Protein AF-A0A9E1N5Z5-F1 (afdb_monomer_lite)

Structure (mmCIF, N/CA/C/O backbone):
data_AF-A0A9E1N5Z5-F1
#
_entry.id   AF-A0A9E1N5Z5-F1
#
loop_
_atom_site.group_PDB
_atom_site.id
_atom_site.type_symbol
_atom_site.label_atom_id
_atom_site.label_alt_id
_atom_site.label_comp_id
_atom_site.label_asym_id
_atom_site.label_entity_id
_atom_site.label_seq_id
_atom_site.pdbx_PDB_ins_code
_atom_site.Cartn_x
_atom_site.Cartn_y
_atom_site.Cartn_z
_atom_site.occupancy
_atom_site.B_iso_or_equiv
_atom_site.auth_seq_id
_atom_site.auth_comp_id
_atom_site.auth_asym_id
_atom_site.auth_atom_id
_atom_site.pdbx_PDB_model_num
ATOM 1 N N . MET A 1 1 ? 34.672 -49.284 13.674 1.00 49.69 1 MET A N 1
ATOM 2 C CA . MET A 1 1 ? 35.098 -48.397 12.562 1.00 49.69 1 MET A CA 1
ATOM 3 C C . MET A 1 1 ? 34.351 -48.865 11.321 1.00 49.69 1 MET A C 1
ATOM 5 O O . MET A 1 1 ? 34.525 -50.017 10.981 1.00 49.69 1 MET A O 1
ATOM 9 N N . LYS A 1 2 ? 33.467 -48.147 10.635 1.00 44.66 2 LYS A N 1
ATOM 10 C CA . LYS A 1 2 ? 33.133 -46.725 10.525 1.00 44.66 2 LYS A CA 1
ATOM 11 C C . LYS A 1 2 ? 31.635 -46.686 10.174 1.00 44.66 2 LYS A C 1
ATOM 13 O O . LYS A 1 2 ? 31.281 -47.337 9.210 1.00 44.66 2 LYS A O 1
ATOM 18 N N . ASN A 1 3 ? 30.798 -45.957 10.911 1.00 53.06 3 ASN A N 1
ATOM 19 C CA . ASN A 1 3 ? 29.427 -45.607 10.489 1.00 53.06 3 ASN A CA 1
ATOM 20 C C . ASN A 1 3 ? 29.050 -44.207 11.017 1.00 53.06 3 ASN A C 1
ATOM 22 O O . ASN A 1 3 ? 27.937 -43.965 11.461 1.00 53.06 3 ASN A O 1
ATOM 26 N N . TYR A 1 4 ? 30.010 -43.277 10.991 1.00 47.69 4 TYR A N 1
ATOM 27 C CA . TYR A 1 4 ? 29.808 -41.874 11.390 1.00 47.69 4 TYR A CA 1
ATOM 28 C C . TYR A 1 4 ? 29.772 -40.911 10.189 1.00 47.69 4 TYR A C 1
ATOM 30 O O . TYR A 1 4 ? 29.727 -39.702 10.374 1.00 47.69 4 TYR A O 1
ATOM 38 N N . LEU A 1 5 ? 29.799 -41.427 8.954 1.00 48.34 5 LEU A N 1
ATOM 39 C CA . LEU A 1 5 ? 29.951 -40.612 7.739 1.00 48.34 5 LEU A CA 1
ATOM 40 C C . LEU A 1 5 ? 28.636 -40.262 7.026 1.00 48.34 5 LEU A C 1
ATOM 42 O O . LEU A 1 5 ? 28.662 -39.453 6.108 1.00 48.34 5 LEU A O 1
ATOM 46 N N . THR A 1 6 ? 27.488 -40.791 7.457 1.00 46.38 6 THR A N 1
ATOM 47 C CA . THR A 1 6 ? 26.197 -40.546 6.779 1.00 46.38 6 THR A CA 1
ATOM 48 C C . THR A 1 6 ? 25.305 -39.518 7.480 1.00 46.38 6 THR A C 1
ATOM 50 O O . THR A 1 6 ? 24.291 -39.118 6.923 1.00 46.38 6 THR A O 1
ATOM 53 N N . ILE A 1 7 ? 25.669 -39.059 8.683 1.00 45.88 7 ILE A N 1
ATOM 54 C CA . ILE A 1 7 ? 24.865 -38.086 9.451 1.00 45.88 7 ILE A CA 1
ATOM 55 C C . ILE A 1 7 ? 25.314 -36.636 9.179 1.00 45.88 7 ILE A C 1
ATOM 57 O O . ILE A 1 7 ? 24.551 -35.700 9.382 1.00 45.88 7 ILE A O 1
ATOM 61 N N . ALA A 1 8 ? 26.512 -36.426 8.622 1.00 45.22 8 ALA A N 1
ATOM 62 C CA . ALA A 1 8 ? 27.032 -35.082 8.347 1.00 4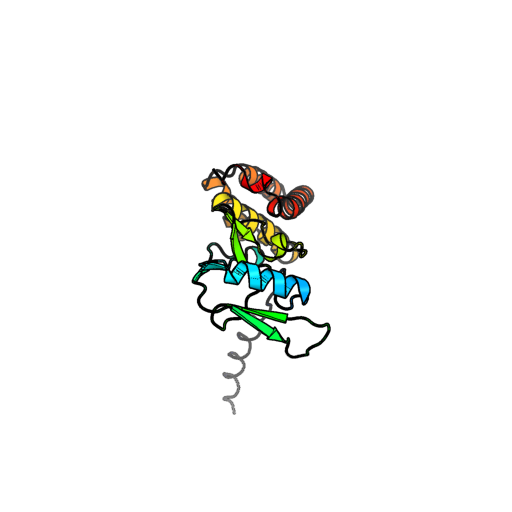5.22 8 ALA A CA 1
ATOM 63 C C . ALA A 1 8 ? 26.465 -34.418 7.071 1.00 45.22 8 ALA A C 1
ATOM 65 O O . ALA A 1 8 ? 26.646 -33.219 6.890 1.00 45.22 8 ALA A O 1
ATOM 66 N N . ALA A 1 9 ? 25.774 -35.159 6.195 1.00 45.00 9 ALA A N 1
ATOM 67 C CA . ALA A 1 9 ? 25.282 -34.631 4.914 1.00 45.00 9 ALA A CA 1
ATOM 68 C C . ALA A 1 9 ? 23.844 -34.078 4.959 1.00 45.00 9 ALA A C 1
ATOM 70 O O . ALA A 1 9 ? 23.438 -33.372 4.042 1.00 45.00 9 ALA A O 1
ATOM 71 N N . ILE A 1 10 ? 23.077 -34.356 6.020 1.00 43.38 10 ILE A N 1
ATOM 72 C CA . ILE A 1 10 ? 21.692 -33.861 6.156 1.00 43.38 10 ILE A CA 1
ATOM 73 C C . ILE A 1 10 ? 21.647 -32.534 6.937 1.00 43.38 10 ILE A C 1
ATOM 75 O O . ILE A 1 10 ? 20.718 -31.748 6.778 1.00 43.38 10 ILE A O 1
ATOM 79 N N . SER A 1 11 ? 22.694 -32.207 7.699 1.00 41.22 11 SER A N 1
ATOM 80 C CA . SER A 1 11 ? 22.738 -30.981 8.508 1.00 41.22 11 SER A CA 1
ATOM 81 C C . SER A 1 11 ? 23.163 -29.718 7.746 1.00 41.22 11 SER A C 1
ATOM 83 O O . SER A 1 11 ? 23.068 -28.630 8.304 1.00 41.22 11 SER A O 1
ATOM 85 N N . LEU A 1 12 ? 23.623 -29.823 6.490 1.00 38.66 12 LEU A N 1
ATOM 86 C CA . LEU A 1 12 ? 24.101 -28.661 5.721 1.00 38.66 12 LEU A CA 1
ATOM 87 C C . LEU A 1 12 ? 23.024 -28.021 4.823 1.00 38.66 12 LEU A C 1
ATOM 89 O O . LEU A 1 12 ? 23.189 -26.885 4.395 1.00 38.66 12 LEU A O 1
ATOM 93 N N . ILE A 1 13 ? 21.904 -28.709 4.567 1.00 43.88 13 ILE A N 1
ATOM 94 C CA . ILE A 1 13 ? 20.824 -28.198 3.697 1.00 43.88 13 ILE A CA 1
ATOM 95 C C . ILE A 1 13 ? 19.834 -27.305 4.473 1.00 43.88 13 ILE A C 1
ATOM 97 O O . ILE A 1 13 ? 19.172 -26.459 3.883 1.00 43.88 13 ILE A O 1
ATOM 101 N N . ALA A 1 14 ? 19.784 -27.404 5.806 1.00 42.97 14 ALA A N 1
ATOM 102 C CA . ALA A 1 14 ? 18.866 -26.608 6.628 1.00 42.97 14 ALA A CA 1
ATOM 103 C C . ALA A 1 14 ? 19.383 -25.195 6.978 1.00 42.97 14 ALA A C 1
ATOM 105 O O . ALA A 1 14 ? 18.621 -24.374 7.476 1.00 42.97 14 ALA A O 1
ATOM 106 N N . ILE A 1 15 ? 20.661 -24.890 6.725 1.00 46.78 15 ILE A N 1
ATOM 107 C CA . ILE A 1 15 ? 21.260 -23.586 7.075 1.00 46.78 15 ILE A CA 1
ATOM 108 C C . ILE A 1 15 ? 21.090 -22.556 5.937 1.00 46.78 15 ILE A C 1
ATOM 110 O O . ILE A 1 15 ? 21.236 -21.359 6.160 1.00 46.78 15 ILE A O 1
ATOM 114 N N . LEU A 1 16 ? 20.699 -22.985 4.729 1.00 42.91 16 LEU A N 1
ATOM 115 C CA . LEU A 1 16 ? 20.594 -22.101 3.559 1.00 42.91 16 LEU A CA 1
ATOM 116 C C . LEU A 1 16 ? 19.205 -21.463 3.343 1.00 42.91 16 LEU A C 1
ATOM 118 O O . LEU A 1 16 ? 19.051 -20.657 2.437 1.00 42.91 16 LEU A O 1
ATOM 122 N N . GLN A 1 17 ? 18.196 -21.791 4.159 1.00 45.16 17 GLN A N 1
ATOM 123 C CA . GLN A 1 17 ? 16.826 -21.254 4.020 1.00 45.16 17 GLN A CA 1
ATOM 124 C C . GLN A 1 17 ? 16.551 -20.008 4.884 1.00 45.16 17 GLN A C 1
ATOM 126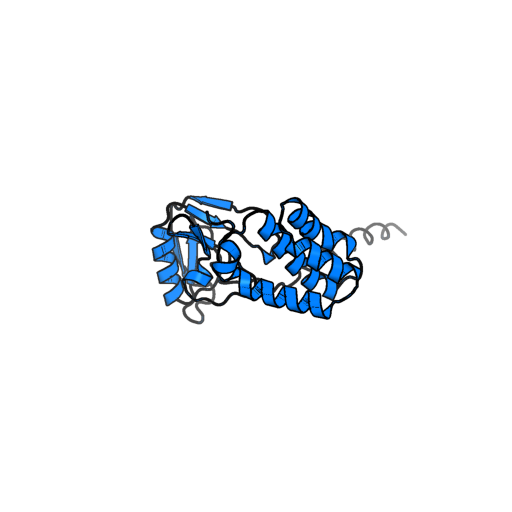 O O . GLN A 1 17 ? 15.426 -19.526 4.936 1.00 45.16 17 GLN A O 1
ATOM 131 N N . GLY A 1 18 ? 17.564 -19.499 5.589 1.00 43.84 18 GLY A N 1
ATOM 132 C CA . GLY A 1 18 ? 17.397 -18.497 6.645 1.00 43.84 18 GLY A CA 1
ATOM 133 C C . GLY A 1 18 ? 17.885 -17.089 6.321 1.00 43.84 18 GLY A C 1
ATOM 134 O O . GLY A 1 18 ? 17.990 -16.287 7.243 1.00 43.84 18 GLY A O 1
ATOM 135 N N . MET A 1 19 ? 18.196 -16.757 5.064 1.00 43.38 19 MET A N 1
ATOM 136 C CA . MET A 1 19 ? 18.320 -15.347 4.676 1.00 43.38 19 MET A CA 1
ATOM 137 C C . MET A 1 19 ? 16.924 -14.818 4.366 1.00 43.38 19 MET A C 1
ATOM 139 O O . MET A 1 19 ? 16.571 -14.571 3.219 1.00 43.38 19 MET A O 1
ATOM 143 N N . ILE A 1 20 ? 16.107 -14.691 5.414 1.00 47.06 20 ILE A N 1
ATOM 144 C CA . ILE A 1 20 ? 14.979 -13.769 5.378 1.00 47.06 20 ILE A CA 1
ATOM 145 C C . ILE A 1 20 ? 15.656 -12.420 5.197 1.00 47.06 20 ILE A C 1
ATOM 147 O O . ILE A 1 20 ? 16.287 -11.921 6.133 1.00 47.06 20 ILE A O 1
ATOM 151 N N . SER A 1 21 ? 15.642 -11.896 3.971 1.00 43.22 21 SER A N 1
ATOM 152 C CA . SER A 1 21 ? 15.991 -10.510 3.725 1.00 43.22 21 SER A CA 1
ATOM 153 C C . SER A 1 21 ? 15.261 -9.721 4.797 1.00 43.22 21 SER A C 1
ATOM 155 O O . SER A 1 21 ? 14.035 -9.791 4.886 1.00 43.22 21 SER A O 1
ATOM 157 N N . LEU A 1 22 ? 16.016 -9.048 5.664 1.00 40.91 22 LEU A N 1
ATOM 158 C CA . LEU A 1 22 ? 15.492 -7.982 6.502 1.00 40.91 22 LEU A CA 1
ATOM 159 C C . LEU A 1 22 ? 15.101 -6.870 5.529 1.00 40.91 22 LEU A C 1
ATOM 161 O O . LEU A 1 22 ? 15.776 -5.848 5.440 1.00 40.91 22 LEU A O 1
ATOM 165 N N . SER A 1 23 ? 14.073 -7.118 4.715 1.00 48.47 23 SER A N 1
ATOM 166 C CA . SER A 1 23 ? 13.334 -6.058 4.087 1.00 48.47 23 SER A CA 1
ATOM 167 C C . SER A 1 23 ? 12.851 -5.239 5.264 1.00 48.47 23 SER A C 1
ATOM 169 O O . SER A 1 23 ? 12.279 -5.757 6.231 1.00 48.47 23 SER A O 1
ATOM 171 N N . TRP A 1 24 ? 13.195 -3.959 5.236 1.00 52.97 24 TRP A N 1
ATOM 172 C CA . TRP A 1 24 ? 12.617 -2.970 6.124 1.00 52.97 24 TRP A CA 1
ATOM 173 C C . TRP A 1 24 ? 11.181 -2.811 5.647 1.00 52.97 24 TRP A C 1
ATOM 175 O O . TRP A 1 24 ? 10.819 -1.859 4.973 1.00 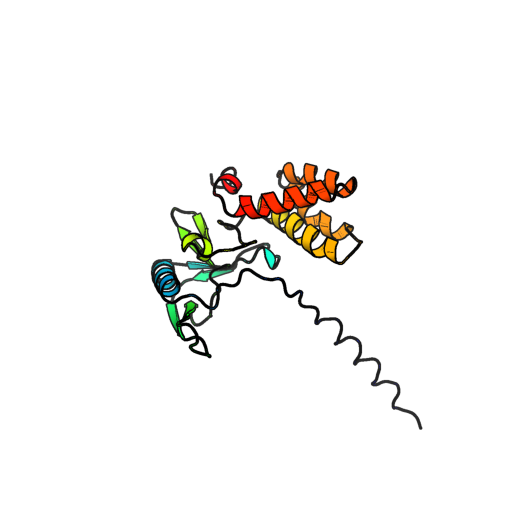52.97 24 TRP A O 1
ATOM 185 N N . ALA A 1 25 ? 10.401 -3.861 5.879 1.00 60.91 25 ALA A N 1
ATOM 186 C CA . ALA A 1 25 ? 9.004 -3.920 5.575 1.00 60.91 25 ALA A CA 1
ATOM 187 C C . ALA A 1 25 ? 8.407 -2.758 6.364 1.00 60.91 25 ALA A C 1
ATOM 189 O O . ALA A 1 25 ? 8.696 -2.614 7.555 1.00 60.91 25 ALA A O 1
ATOM 190 N N . ASP A 1 26 ? 7.649 -1.900 5.693 1.00 77.31 26 ASP A N 1
ATOM 191 C CA . ASP A 1 26 ? 6.919 -0.826 6.345 1.00 77.31 26 ASP A CA 1
ATOM 192 C C . ASP A 1 26 ? 6.076 -1.457 7.448 1.00 77.31 26 ASP A C 1
ATOM 194 O O . ASP A 1 26 ? 5.096 -2.129 7.156 1.00 77.31 26 ASP A O 1
ATOM 198 N N . GLN A 1 27 ? 6.509 -1.368 8.702 1.00 87.94 27 GLN A N 1
ATOM 199 C CA . GLN A 1 27 ? 5.839 -2.045 9.802 1.00 87.94 27 GLN A CA 1
ATOM 200 C C . GLN A 1 27 ? 5.259 -1.009 10.746 1.00 87.94 27 GLN A C 1
ATOM 202 O O . GLN A 1 27 ? 5.968 -0.212 11.363 1.00 87.94 27 GLN A O 1
ATOM 207 N N . TRP A 1 28 ? 3.942 -1.059 10.883 1.00 94.94 28 TRP A N 1
ATOM 208 C CA . TRP A 1 28 ? 3.162 -0.285 11.837 1.00 94.94 28 TRP A CA 1
ATOM 209 C C . TRP A 1 28 ? 2.337 -1.216 12.725 1.00 94.94 28 TRP A C 1
ATOM 211 O O . TRP A 1 28 ? 1.173 -0.944 13.021 1.00 94.94 28 TRP A O 1
ATOM 221 N N . GLU A 1 29 ? 2.948 -2.309 13.185 1.00 94.38 29 GLU A N 1
ATOM 222 C CA . GLU A 1 29 ? 2.368 -3.179 14.211 1.00 94.38 29 GLU A CA 1
ATOM 223 C C . GLU A 1 29 ? 2.338 -2.478 15.585 1.00 94.38 29 GLU A C 1
ATOM 225 O O . GLU A 1 29 ? 1.349 -2.548 16.316 1.00 94.38 29 GLU A O 1
ATOM 230 N N . TRP A 1 30 ? 3.409 -1.753 15.939 1.00 94.56 30 TRP A N 1
ATOM 231 C CA . TRP A 1 30 ? 3.532 -1.022 17.207 1.00 94.56 30 TRP A CA 1
ATOM 232 C C . TRP A 1 30 ? 3.150 0.447 17.024 1.00 94.56 30 TRP A C 1
ATOM 234 O O . TRP A 1 30 ? 3.969 1.337 16.764 1.00 94.56 30 TRP A O 1
ATOM 244 N N . ILE A 1 31 ? 1.863 0.712 17.189 1.00 95.69 31 ILE A N 1
ATOM 245 C CA . ILE A 1 31 ? 1.229 1.962 16.778 1.00 95.69 31 ILE A CA 1
ATOM 246 C C . ILE A 1 31 ? 1.295 2.976 17.929 1.00 95.69 31 ILE A C 1
ATOM 248 O O . ILE A 1 31 ? 1.001 2.604 19.070 1.00 95.69 31 ILE A O 1
ATOM 252 N N . PRO A 1 32 ? 1.653 4.254 17.697 1.00 95.00 32 PRO A N 1
ATOM 253 C CA . PRO A 1 32 ? 1.523 5.267 18.741 1.00 95.00 32 PRO A CA 1
ATOM 254 C C . PRO A 1 32 ? 0.068 5.398 19.217 1.00 95.00 32 PRO A C 1
ATOM 256 O O . PRO A 1 32 ? -0.869 5.234 18.437 1.00 95.00 32 PRO A O 1
ATOM 259 N N . GLN A 1 33 ? -0.130 5.662 20.516 1.00 95.00 33 GLN A N 1
ATOM 260 C CA . GLN A 1 33 ? -1.444 5.630 21.180 1.00 95.00 33 GLN A CA 1
ATOM 261 C C . GLN A 1 33 ? -2.543 6.355 20.393 1.00 95.00 33 GLN A C 1
ATOM 263 O O . GLN A 1 33 ? -3.635 5.820 20.194 1.00 95.00 33 GLN A O 1
ATOM 268 N N . LYS A 1 34 ? -2.252 7.579 19.948 1.00 96.12 34 LYS A N 1
ATOM 269 C CA . LYS A 1 34 ? -3.204 8.441 19.247 1.00 96.12 34 LYS A CA 1
ATOM 270 C C . LYS A 1 34 ? -3.655 7.808 17.929 1.00 96.12 34 LYS A C 1
ATOM 272 O O . LYS A 1 34 ? -4.854 7.698 17.674 1.00 96.12 34 LYS A O 1
ATOM 277 N N . GLU A 1 35 ? -2.712 7.358 17.113 1.00 97.88 35 GLU A N 1
ATOM 278 C CA . GLU A 1 35 ? -2.975 6.723 15.825 1.00 97.88 35 GLU A CA 1
ATOM 279 C C . GLU A 1 35 ? -3.649 5.357 16.014 1.00 97.88 35 GLU A C 1
ATOM 281 O O . GLU A 1 35 ? -4.550 5.017 15.251 1.00 97.88 35 GLU A O 1
ATOM 286 N N . ALA A 1 36 ? -3.330 4.620 17.082 1.00 97.88 36 ALA A N 1
ATOM 287 C CA . ALA A 1 36 ? -3.982 3.355 17.418 1.00 97.88 36 ALA A CA 1
ATOM 288 C C . ALA A 1 36 ? -5.471 3.542 17.744 1.00 97.88 36 ALA A C 1
ATOM 290 O O . ALA A 1 36 ? -6.323 2.787 17.274 1.00 97.88 36 ALA A O 1
ATOM 291 N N . GLU A 1 37 ? -5.815 4.578 18.511 1.00 98.06 37 GLU A N 1
ATOM 292 C CA . GLU A 1 37 ? -7.209 4.930 18.794 1.00 98.06 37 GLU A CA 1
ATOM 293 C C . GLU A 1 37 ? -7.968 5.370 17.538 1.00 98.06 37 GLU A C 1
ATOM 295 O O . GLU A 1 37 ? -9.157 5.064 17.384 1.00 98.06 37 GLU A O 1
ATOM 300 N N . MET A 1 38 ? -7.303 6.090 16.631 1.00 98.25 38 MET A N 1
ATOM 301 C CA . MET A 1 38 ? -7.878 6.462 15.339 1.00 98.25 38 MET A CA 1
ATOM 302 C C . MET A 1 38 ? -8.112 5.221 14.470 1.00 98.25 38 MET A C 1
ATOM 304 O O . MET A 1 38 ? -9.230 5.031 13.988 1.00 98.25 38 MET A O 1
ATOM 308 N N . ALA A 1 39 ? -7.113 4.343 14.343 1.00 98.38 39 ALA A N 1
ATOM 309 C CA . ALA A 1 39 ? -7.200 3.079 13.618 1.00 98.38 39 ALA A CA 1
ATOM 310 C C . ALA A 1 39 ? -8.344 2.206 14.152 1.00 98.38 39 ALA A C 1
ATOM 312 O O . ALA A 1 39 ? -9.214 1.787 13.389 1.00 98.38 39 ALA A O 1
ATOM 313 N N . PHE A 1 40 ? -8.425 2.035 15.476 1.00 98.56 40 PHE A N 1
ATOM 314 C CA . PHE A 1 40 ? -9.513 1.321 16.147 1.00 98.56 40 PHE A CA 1
ATOM 315 C C . PHE A 1 40 ? -10.889 1.860 15.743 1.00 98.56 40 PHE A C 1
ATOM 317 O O . PHE A 1 40 ? -11.783 1.090 15.390 1.00 98.56 40 PHE A O 1
ATOM 324 N N . LYS A 1 41 ? -11.076 3.188 15.764 1.00 98.19 41 LYS A N 1
ATOM 325 C CA . LYS A 1 41 ? -12.351 3.822 15.395 1.00 98.19 41 LYS A CA 1
ATOM 326 C C . LYS A 1 41 ? -12.708 3.587 13.927 1.00 98.19 41 LYS A C 1
ATOM 328 O O . LYS A 1 41 ? -13.889 3.407 13.638 1.00 98.19 41 LYS A O 1
ATOM 333 N N . GLN A 1 42 ? -11.733 3.609 13.019 1.00 97.75 42 GLN A N 1
ATOM 334 C CA . GLN A 1 42 ? -11.977 3.388 11.590 1.00 97.75 42 GLN A CA 1
ATOM 335 C C . GLN A 1 42 ? -12.292 1.920 11.285 1.00 97.75 42 GLN A C 1
ATOM 337 O O . GLN A 1 42 ? -13.288 1.622 10.623 1.00 97.75 42 GLN A O 1
ATOM 342 N N . VAL A 1 43 ? -11.503 0.992 11.830 1.00 98.00 43 VAL A N 1
ATOM 343 C CA . VAL A 1 43 ? -11.710 -0.448 11.625 1.00 98.00 43 VAL A CA 1
ATOM 344 C C . VAL A 1 43 ? -13.029 -0.901 12.243 1.00 98.00 43 VAL A C 1
ATOM 346 O O . VAL A 1 43 ? -13.798 -1.589 11.584 1.00 98.00 43 VAL A O 1
ATOM 349 N N . LYS A 1 44 ? -13.382 -0.424 13.445 1.00 97.44 44 LYS A N 1
ATOM 350 C CA . LYS A 1 44 ? -14.661 -0.757 14.098 1.00 97.44 44 LYS A CA 1
ATOM 351 C C . LYS A 1 44 ? -15.899 -0.302 13.312 1.00 97.44 44 LYS A C 1
ATOM 353 O O . LYS A 1 44 ? -16.969 -0.881 13.474 1.00 97.44 44 LYS A O 1
ATOM 358 N N . LYS A 1 45 ? -15.783 0.747 12.492 1.00 96.50 45 LYS A N 1
ATOM 359 C CA . LYS A 1 45 ? -16.866 1.211 11.604 1.00 96.50 45 LYS A CA 1
ATOM 360 C C . LYS A 1 45 ? -16.931 0.428 10.290 1.00 96.50 45 LYS A C 1
ATOM 362 O O . LYS A 1 45 ? -17.946 0.492 9.599 1.00 96.50 45 LYS A O 1
ATOM 367 N N . SER A 1 46 ? -15.854 -0.262 9.933 1.00 95.81 46 SER A N 1
ATOM 368 C CA . SER A 1 46 ? -15.737 -1.015 8.688 1.00 95.81 46 SER A CA 1
ATOM 369 C C . SER A 1 46 ? -16.370 -2.398 8.848 1.00 95.81 46 SER A C 1
ATOM 371 O O . SER A 1 46 ? -16.281 -3.008 9.907 1.00 95.81 46 SER A O 1
ATOM 373 N N . LYS A 1 47 ? -17.026 -2.903 7.796 1.00 96.19 47 LYS A N 1
ATOM 374 C CA . LYS A 1 47 ? -17.589 -4.269 7.789 1.00 96.19 47 LYS A CA 1
ATOM 375 C C . LYS A 1 47 ? -16.520 -5.335 7.548 1.00 96.19 47 LYS A C 1
ATOM 377 O O . LYS A 1 47 ? -16.635 -6.448 8.046 1.00 96.19 47 LYS A O 1
ATOM 382 N N . SER A 1 48 ? -15.498 -4.985 6.778 1.00 97.94 48 SER A N 1
ATOM 383 C CA . SER A 1 48 ? -14.339 -5.817 6.488 1.00 97.94 48 SER A CA 1
ATOM 384 C C . SER A 1 48 ? -13.093 -4.944 6.345 1.00 97.94 48 SER A C 1
ATOM 386 O O . SER A 1 48 ? -13.188 -3.731 6.125 1.00 97.94 48 SER A O 1
ATOM 388 N N . VAL A 1 49 ? -11.934 -5.574 6.497 1.00 98.44 49 VAL A N 1
ATOM 389 C CA . VAL A 1 49 ? -10.615 -5.030 6.156 1.00 98.44 49 VAL A CA 1
ATOM 390 C C . VAL A 1 49 ? -9.976 -5.918 5.096 1.00 98.44 49 VAL A C 1
ATOM 392 O O . VAL A 1 49 ? -10.347 -7.085 4.970 1.00 98.44 49 VAL A O 1
ATOM 395 N N . ARG A 1 50 ? -9.016 -5.376 4.348 1.00 98.44 50 ARG A N 1
ATOM 396 C CA . ARG A 1 50 ? -8.172 -6.161 3.443 1.00 98.44 50 ARG A CA 1
ATOM 397 C C . ARG A 1 50 ? -6.727 -6.121 3.898 1.00 98.44 50 ARG A C 1
ATOM 399 O O . ARG A 1 50 ? -6.241 -5.043 4.231 1.00 98.44 50 ARG A O 1
ATOM 406 N N . LEU A 1 51 ? -6.073 -7.272 3.905 1.00 97.94 51 LEU A N 1
ATOM 407 C CA . LEU A 1 51 ? -4.651 -7.402 4.180 1.00 97.94 51 LEU A CA 1
ATOM 408 C C . LEU A 1 51 ? -3.910 -7.584 2.858 1.00 97.94 51 LEU A C 1
ATOM 410 O O . LEU A 1 51 ? -4.299 -8.431 2.056 1.00 97.94 51 LEU A O 1
ATOM 414 N N . PHE A 1 52 ? -2.904 -6.749 2.612 1.00 97.12 52 PHE A N 1
ATOM 415 C CA . PHE A 1 52 ? -2.128 -6.760 1.373 1.00 97.12 52 PHE A CA 1
ATOM 416 C C . PHE A 1 52 ? -0.731 -6.166 1.586 1.00 97.12 52 PHE A C 1
ATOM 418 O O . PHE A 1 52 ? -0.608 -5.001 1.981 1.00 97.12 52 PHE A O 1
ATOM 425 N N . CYS A 1 53 ? 0.310 -6.938 1.275 1.00 94.75 53 CYS A N 1
ATOM 426 C CA . CYS A 1 53 ? 1.707 -6.538 1.381 1.00 94.75 53 CYS A CA 1
ATOM 427 C C . CYS A 1 53 ? 2.434 -6.604 0.026 1.00 94.75 53 CYS A C 1
ATOM 429 O O . CYS A 1 53 ? 3.057 -7.602 -0.336 1.00 94.75 53 CYS A O 1
ATOM 431 N N . LEU A 1 54 ? 2.434 -5.477 -0.693 1.00 91.94 54 LEU A N 1
ATOM 432 C CA . LEU A 1 54 ? 3.203 -5.304 -1.930 1.00 91.94 54 LEU A CA 1
ATOM 433 C C . LEU A 1 54 ? 4.711 -5.614 -1.773 1.00 91.94 54 LEU A C 1
ATOM 435 O O . LEU A 1 54 ? 5.233 -6.378 -2.579 1.00 91.94 54 LEU A O 1
ATOM 439 N N . PRO A 1 55 ? 5.438 -5.101 -0.754 1.00 88.75 55 PRO A N 1
ATOM 440 C CA . PRO A 1 55 ? 6.859 -5.434 -0.600 1.00 88.75 55 PRO A CA 1
ATOM 441 C C . PRO A 1 55 ? 7.108 -6.891 -0.174 1.00 88.75 55 PRO A C 1
ATOM 443 O O . PRO A 1 55 ? 8.239 -7.359 -0.259 1.00 88.75 55 PRO A O 1
ATOM 446 N N . CYS A 1 56 ? 6.076 -7.620 0.269 1.00 89.00 56 CYS A N 1
ATOM 447 C CA . CYS A 1 56 ? 6.161 -9.053 0.554 1.00 89.00 56 CYS A CA 1
ATOM 448 C C . CYS A 1 56 ? 5.950 -9.919 -0.700 1.00 89.00 56 CYS A C 1
ATOM 450 O O . CYS A 1 56 ? 6.165 -11.129 -0.637 1.00 89.00 56 CYS A O 1
ATOM 452 N N . GLY A 1 57 ? 5.535 -9.321 -1.825 1.00 89.25 57 GLY A N 1
ATOM 453 C CA . GLY A 1 57 ? 5.244 -10.033 -3.068 1.00 89.25 57 GLY A CA 1
ATOM 454 C C . GLY A 1 57 ? 3.803 -10.540 -3.191 1.00 89.25 57 GLY A C 1
ATOM 455 O O . GLY A 1 57 ? 3.553 -11.450 -3.984 1.00 89.25 57 GLY A O 1
ATOM 456 N N . ASP A 1 58 ? 2.850 -9.975 -2.444 1.00 93.56 58 ASP A N 1
ATOM 457 C CA . ASP A 1 58 ? 1.438 -10.360 -2.538 1.00 93.56 58 ASP A CA 1
ATOM 458 C C . ASP A 1 58 ? 0.821 -9.948 -3.883 1.00 93.56 58 ASP A C 1
ATOM 460 O O . ASP A 1 58 ? 0.806 -8.775 -4.249 1.00 93.56 58 ASP A O 1
ATOM 464 N N . TYR A 1 59 ? 0.251 -10.906 -4.619 1.00 94.00 59 TYR A N 1
ATOM 465 C CA . TYR A 1 59 ? -0.490 -10.643 -5.867 1.00 94.00 59 TYR A CA 1
ATOM 466 C C . TYR A 1 59 ? -2.005 -10.530 -5.670 1.00 94.00 59 TYR A C 1
ATOM 468 O O . TYR A 1 59 ? -2.743 -10.316 -6.633 1.00 94.00 59 TYR A O 1
ATOM 476 N N . ASP A 1 60 ? -2.482 -10.728 -4.446 1.00 95.38 60 ASP A N 1
ATOM 477 C CA . ASP A 1 60 ? -3.886 -10.607 -4.076 1.00 95.38 60 ASP A CA 1
ATOM 478 C C . ASP A 1 60 ? -3.994 -10.251 -2.590 1.00 95.38 60 ASP A C 1
ATOM 480 O O . ASP A 1 60 ? -3.009 -10.308 -1.857 1.00 95.38 60 ASP A O 1
ATOM 484 N N . TYR A 1 61 ? -5.185 -9.866 -2.149 1.00 96.88 61 TYR A N 1
ATOM 485 C CA . TYR A 1 61 ? -5.460 -9.511 -0.762 1.00 96.88 61 TYR A CA 1
ATOM 486 C C . TYR A 1 61 ? -6.272 -10.588 -0.044 1.00 96.88 61 TYR A C 1
ATOM 488 O O . TYR A 1 61 ? -7.115 -11.268 -0.628 1.00 96.88 61 TYR A O 1
ATOM 496 N N . GLU A 1 62 ? -6.112 -10.655 1.274 1.00 97.50 62 GLU A N 1
ATOM 497 C CA . GLU A 1 62 ? -7.032 -11.384 2.145 1.00 97.50 62 GLU A CA 1
ATOM 498 C C . GLU A 1 62 ? -8.116 -10.428 2.654 1.00 97.50 62 GLU A C 1
ATOM 500 O O . GLU A 1 62 ? -7.808 -9.377 3.213 1.00 97.50 62 GLU A O 1
ATOM 505 N N . GLU A 1 63 ? -9.398 -10.765 2.484 1.00 97.94 63 GLU A N 1
ATOM 506 C CA . GLU A 1 63 ? -10.497 -9.984 3.064 1.00 97.94 63 GLU A CA 1
ATOM 507 C C . GLU A 1 63 ? -11.000 -10.617 4.367 1.00 97.94 63 GLU A C 1
ATOM 509 O O . GLU A 1 63 ? -11.503 -11.740 4.384 1.00 97.94 63 GLU A O 1
ATOM 514 N N . ILE A 1 64 ? -10.930 -9.854 5.459 1.00 97.69 64 ILE A N 1
ATOM 515 C CA . ILE A 1 64 ? -11.351 -10.280 6.794 1.00 97.69 64 ILE A CA 1
ATOM 516 C C . ILE A 1 64 ? -12.616 -9.519 7.186 1.00 97.69 64 ILE A C 1
ATOM 518 O O . ILE A 1 64 ? -12.620 -8.290 7.273 1.00 97.69 64 ILE A O 1
ATOM 522 N N . SER A 1 65 ? -13.697 -10.246 7.478 1.00 98.19 65 SER A N 1
ATOM 523 C CA . SER A 1 65 ? -14.916 -9.659 8.054 1.00 98.19 65 SER A CA 1
ATOM 524 C C . SER A 1 65 ? -14.667 -9.212 9.493 1.00 98.19 65 SER A C 1
ATOM 526 O O . SER A 1 65 ? -14.244 -10.012 10.322 1.00 98.19 65 SER A O 1
ATOM 528 N N . VAL A 1 66 ? -14.956 -7.956 9.823 1.00 98.25 66 VAL A N 1
ATOM 529 C CA . VAL A 1 66 ? -14.697 -7.397 11.157 1.00 98.25 66 VAL A CA 1
ATOM 530 C C . VAL A 1 66 ? -15.825 -7.796 12.110 1.00 98.25 66 VAL A C 1
ATOM 532 O O . VAL A 1 66 ? -16.941 -7.291 12.008 1.00 98.25 66 VAL A O 1
ATOM 535 N N . SER A 1 67 ? -15.524 -8.685 13.059 1.00 98.19 67 SER A N 1
ATOM 536 C CA . SER A 1 67 ? -16.448 -9.096 14.129 1.00 98.19 67 SER A CA 1
ATOM 537 C C . SER A 1 67 ? -16.073 -8.458 15.465 1.00 98.19 67 SER A C 1
ATOM 539 O O . SER A 1 67 ? -16.931 -7.915 16.162 1.00 98.19 67 SER A O 1
ATOM 541 N N . THR A 1 68 ? -14.784 -8.474 15.813 1.00 98.25 68 THR A N 1
ATOM 542 C CA . THR A 1 68 ? -14.251 -7.812 17.011 1.00 98.25 68 THR A CA 1
ATOM 543 C C . THR A 1 68 ? -13.053 -6.939 16.658 1.00 98.25 68 THR A C 1
ATOM 545 O O . THR A 1 68 ? -12.289 -7.239 15.742 1.00 98.25 68 THR A O 1
ATOM 548 N N . VAL A 1 69 ? -12.896 -5.836 17.392 1.00 98.56 69 VAL A N 1
ATOM 549 C CA . VAL A 1 69 ? -11.730 -4.950 17.302 1.00 98.56 69 VAL A CA 1
ATOM 550 C C . VAL A 1 69 ? -11.269 -4.643 18.716 1.00 98.56 69 VAL A C 1
ATOM 552 O O . VAL A 1 69 ? -12.097 -4.309 19.569 1.00 98.56 69 VAL A O 1
ATOM 555 N N . ALA A 1 70 ? -9.969 -4.742 18.974 1.00 98.44 70 ALA A N 1
ATOM 556 C CA . ALA A 1 70 ? -9.388 -4.466 20.283 1.00 98.44 70 ALA A CA 1
ATOM 557 C C . ALA A 1 70 ? -8.043 -3.744 20.163 1.00 98.44 70 ALA A C 1
ATOM 559 O O . ALA A 1 70 ? -7.314 -3.924 19.192 1.00 98.44 70 ALA A O 1
ATOM 560 N N . LEU A 1 71 ? -7.708 -2.950 21.182 1.00 97.88 71 LEU A N 1
ATOM 561 C CA . LEU A 1 71 ? -6.361 -2.421 21.383 1.00 97.88 71 LEU A CA 1
ATOM 562 C C . LEU A 1 71 ? -5.723 -3.141 22.565 1.00 97.88 71 LEU A C 1
ATOM 564 O O . LEU A 1 71 ? -6.296 -3.172 23.656 1.00 97.88 71 LEU A O 1
ATOM 568 N N . LYS A 1 72 ? -4.528 -3.692 22.362 1.00 96.12 72 LYS A N 1
ATOM 569 C CA . LYS A 1 72 ? -3.729 -4.317 23.424 1.00 96.12 72 LYS A CA 1
ATOM 570 C C . LYS A 1 72 ? -2.440 -3.523 23.639 1.00 96.12 72 LYS A C 1
ATOM 572 O O . LYS A 1 72 ? -1.994 -2.785 22.763 1.00 96.12 72 LYS A O 1
ATOM 577 N N . LYS A 1 73 ? -1.871 -3.619 24.841 1.00 94.62 73 LYS A N 1
ATOM 578 C CA . LYS A 1 73 ? -0.541 -3.062 25.137 1.00 94.62 73 LYS A CA 1
ATOM 579 C C . LYS A 1 73 ? 0.524 -3.889 24.414 1.00 94.62 73 LYS A C 1
ATOM 581 O O . LYS A 1 73 ? 0.340 -5.098 24.277 1.00 94.62 73 LYS A O 1
ATOM 586 N N . THR A 1 74 ? 1.617 -3.255 23.993 1.00 91.50 74 THR A N 1
ATOM 587 C CA . THR A 1 74 ? 2.813 -3.990 23.562 1.00 91.50 74 THR A CA 1
ATOM 588 C C . THR A 1 74 ? 3.409 -4.765 24.749 1.00 91.50 74 THR A C 1
ATOM 590 O O . THR A 1 74 ? 3.207 -4.354 25.900 1.00 91.50 74 THR A O 1
ATOM 593 N N . PRO A 1 75 ? 4.127 -5.882 24.516 1.00 85.44 75 PRO A N 1
ATOM 594 C CA . PRO A 1 75 ? 4.699 -6.706 25.588 1.00 85.44 75 PRO A CA 1
ATOM 595 C C . PRO A 1 75 ? 5.639 -5.945 26.529 1.00 85.44 75 PRO A C 1
ATOM 597 O O . PRO A 1 75 ? 5.711 -6.247 27.717 1.00 85.44 75 PRO A O 1
ATOM 600 N N . ASP A 1 76 ? 6.344 -4.950 26.003 1.00 81.44 76 ASP A N 1
ATOM 601 C CA . ASP A 1 76 ? 7.319 -4.149 26.735 1.00 81.44 76 ASP A CA 1
ATOM 602 C C . ASP A 1 76 ? 6.704 -2.900 27.393 1.00 81.44 76 ASP A C 1
ATOM 604 O O . ASP A 1 76 ? 7.339 -2.273 28.240 1.00 81.44 76 ASP A O 1
ATOM 608 N N . ASN A 1 77 ? 5.467 -2.544 27.020 1.00 71.06 77 ASN A N 1
ATOM 609 C CA . ASN A 1 77 ? 4.768 -1.314 27.398 1.00 71.06 77 ASN A CA 1
ATOM 610 C C . ASN A 1 77 ? 5.657 -0.054 27.286 1.00 71.06 77 ASN A C 1
ATOM 612 O O . ASN A 1 77 ? 5.417 0.938 27.982 1.00 71.06 77 ASN A O 1
ATOM 616 N N . GLN A 1 78 ? 6.684 -0.086 26.429 1.00 62.66 78 GLN A N 1
ATOM 617 C CA . GLN A 1 78 ? 7.574 1.046 26.219 1.00 62.66 78 GLN A CA 1
ATOM 618 C C . GLN A 1 78 ? 6.908 2.020 25.241 1.00 62.66 78 GLN A C 1
ATOM 620 O O . GLN A 1 78 ? 6.272 1.624 24.265 1.00 62.66 78 GLN A O 1
ATOM 625 N N . HIS A 1 79 ? 7.044 3.320 25.507 1.00 75.38 79 HIS A N 1
ATOM 626 C CA . HIS A 1 79 ? 6.612 4.400 24.606 1.00 75.38 79 HIS A CA 1
ATOM 627 C C . HIS A 1 79 ? 5.104 4.471 24.296 1.00 75.38 79 HIS A C 1
ATOM 629 O O . HIS A 1 79 ? 4.725 4.984 23.245 1.00 75.38 79 HIS A O 1
ATOM 635 N N . GLU A 1 80 ? 4.245 3.961 25.188 1.00 87.06 80 GLU A N 1
ATOM 636 C CA . GLU A 1 80 ? 2.776 4.046 25.060 1.00 87.06 80 GLU A CA 1
ATOM 637 C C . GLU A 1 80 ? 2.232 3.515 23.718 1.00 87.06 80 GLU A C 1
ATOM 639 O O . GLU A 1 80 ? 1.179 3.936 23.238 1.00 87.06 80 GLU A O 1
ATOM 644 N N . ARG A 1 81 ? 2.942 2.563 23.105 1.00 93.56 81 ARG A N 1
ATOM 645 C CA . ARG A 1 81 ? 2.517 1.920 21.862 1.00 93.56 81 ARG A CA 1
ATOM 646 C C . ARG A 1 81 ? 1.383 0.922 22.117 1.00 93.56 81 ARG A C 1
ATOM 648 O O . ARG A 1 81 ? 1.231 0.366 23.214 1.00 93.56 81 ARG A O 1
ATOM 655 N N . LYS A 1 82 ? 0.572 0.683 21.089 1.00 96.50 82 LYS A N 1
ATOM 656 C CA . LYS A 1 82 ? -0.527 -0.287 21.089 1.00 96.50 82 LYS A CA 1
ATOM 657 C C . LYS A 1 82 ? -0.453 -1.196 19.878 1.00 96.50 82 LYS A C 1
ATOM 659 O O . LYS A 1 82 ? 0.019 -0.801 18.821 1.00 96.50 82 LYS A O 1
ATOM 664 N N . LEU A 1 83 ? -1.005 -2.384 20.064 1.00 96.88 83 LEU A N 1
ATOM 665 C CA . LEU A 1 83 ? -1.272 -3.356 19.018 1.00 96.88 83 LEU A CA 1
ATOM 666 C C . LEU A 1 83 ? -2.763 -3.299 18.677 1.00 96.88 83 LEU A C 1
ATOM 668 O O . LEU A 1 83 ? -3.603 -3.338 19.589 1.00 96.88 83 LEU A O 1
ATOM 672 N N . LEU A 1 84 ? -3.097 -3.227 17.390 1.00 98.25 84 LEU A N 1
ATOM 673 C CA . LEU A 1 84 ? -4.473 -3.346 16.913 1.00 98.25 84 LEU A CA 1
ATOM 674 C C . LEU A 1 84 ? -4.786 -4.810 16.604 1.00 98.25 84 LEU A C 1
ATOM 676 O O . LEU A 1 84 ? -4.015 -5.491 15.938 1.00 98.25 84 LEU A O 1
ATOM 680 N N . PHE A 1 85 ? -5.933 -5.280 17.083 1.00 98.50 85 PHE A N 1
ATOM 681 C CA . PHE A 1 85 ? -6.423 -6.631 16.845 1.00 98.50 85 PHE A CA 1
ATOM 682 C C . PHE A 1 85 ? -7.765 -6.590 16.118 1.00 98.50 85 PHE A C 1
ATOM 684 O O . PHE A 1 85 ? -8.655 -5.836 16.523 1.00 98.50 85 PHE A O 1
ATOM 691 N N . VAL A 1 86 ? -7.920 -7.444 15.107 1.00 98.38 86 VAL A N 1
ATOM 692 C CA . VAL A 1 86 ? -9.176 -7.726 14.400 1.00 98.38 86 VAL A CA 1
ATOM 693 C C . VAL A 1 86 ? -9.456 -9.217 14.531 1.00 98.38 86 VAL A C 1
ATOM 695 O O . VAL A 1 86 ? -8.626 -10.029 14.140 1.00 98.38 86 VAL A O 1
ATOM 698 N N . ASN A 1 87 ? -10.607 -9.588 15.097 1.00 97.94 87 ASN A N 1
ATOM 699 C CA . ASN A 1 87 ? -10.967 -10.991 15.356 1.00 97.94 87 ASN A CA 1
ATOM 700 C C . ASN A 1 87 ? -9.874 -11.773 16.109 1.00 97.94 87 ASN A C 1
ATOM 702 O O . ASN A 1 87 ? -9.540 -12.893 15.742 1.00 97.94 87 ASN A O 1
ATOM 706 N N . ASP A 1 88 ? -9.287 -11.153 17.135 1.00 96.81 88 ASP A N 1
ATOM 707 C CA . ASP A 1 88 ? -8.185 -11.709 17.936 1.00 96.81 88 ASP A CA 1
ATOM 708 C C . ASP A 1 88 ? -6.850 -11.941 17.205 1.00 96.81 88 ASP A C 1
ATOM 710 O O . ASP A 1 88 ? -5.879 -12.347 17.848 1.00 96.81 88 ASP A O 1
ATOM 714 N N . THR A 1 89 ? -6.741 -11.536 15.938 1.00 96.81 89 THR A N 1
ATOM 715 C CA . THR A 1 89 ? -5.487 -11.503 15.173 1.00 96.81 89 THR A CA 1
ATOM 716 C C . THR A 1 89 ? -4.898 -10.094 15.174 1.00 96.81 89 THR A C 1
ATOM 718 O O . THR A 1 89 ? -5.608 -9.119 14.922 1.00 96.81 89 THR A O 1
ATOM 721 N N . GLY A 1 90 ? -3.607 -9.969 15.495 1.00 96.75 90 GLY A N 1
ATOM 722 C CA . GLY A 1 90 ? -2.878 -8.701 15.391 1.00 96.75 90 GLY A CA 1
ATOM 723 C C . GLY A 1 90 ? -2.741 -8.274 13.930 1.00 96.75 90 GLY A C 1
ATOM 724 O O . GLY A 1 90 ? -2.507 -9.122 13.073 1.00 96.75 90 GLY A O 1
ATOM 725 N N . VAL A 1 91 ? -2.909 -6.984 13.641 1.00 97.25 91 VAL A N 1
ATOM 726 C CA . VAL A 1 91 ? -2.790 -6.445 12.278 1.00 97.25 91 VAL A CA 1
ATOM 727 C C . VAL A 1 91 ? -1.738 -5.345 12.210 1.00 97.25 91 VAL A C 1
ATOM 729 O O . VAL A 1 91 ? -1.618 -4.531 13.127 1.00 97.25 91 VAL A O 1
ATOM 732 N N . ASP A 1 92 ? -1.018 -5.295 11.092 1.00 97.38 92 ASP A N 1
ATOM 733 C CA . ASP A 1 92 ? -0.082 -4.222 10.767 1.00 97.38 92 ASP A CA 1
ATOM 734 C C . ASP A 1 92 ? -0.794 -3.141 9.940 1.00 97.38 92 ASP A C 1
ATOM 736 O O . ASP A 1 92 ? -1.394 -3.434 8.898 1.00 97.38 92 ASP A O 1
ATOM 740 N N . LEU A 1 93 ? -0.753 -1.880 10.386 1.00 98.19 93 LEU A N 1
ATOM 741 C CA . LEU A 1 93 ? -1.448 -0.796 9.685 1.00 98.19 93 LEU A CA 1
ATOM 742 C C . LEU A 1 93 ? -0.884 -0.510 8.290 1.00 98.19 93 LEU A C 1
ATOM 744 O O . LEU A 1 93 ? -1.626 0.002 7.451 1.00 98.19 93 LEU A O 1
ATOM 748 N N . ALA A 1 94 ? 0.385 -0.831 8.038 1.00 97.44 94 ALA A N 1
ATOM 749 C CA . ALA A 1 94 ? 1.023 -0.648 6.740 1.00 97.44 94 ALA A CA 1
ATOM 750 C C . ALA A 1 94 ? 0.436 -1.582 5.672 1.00 97.44 94 ALA A C 1
ATOM 752 O O . ALA A 1 94 ? 0.398 -1.234 4.493 1.00 97.44 94 ALA A O 1
ATOM 753 N N . TYR A 1 95 ? -0.094 -2.733 6.091 1.00 97.62 95 TYR A N 1
ATOM 754 C CA . TYR A 1 95 ? -0.677 -3.747 5.207 1.00 97.62 95 TYR A CA 1
ATOM 755 C C . TYR A 1 95 ? -2.190 -3.870 5.352 1.00 97.62 95 TYR A C 1
ATOM 757 O O . TYR A 1 95 ? -2.809 -4.702 4.697 1.00 97.62 95 TYR A O 1
ATOM 765 N N . THR A 1 96 ? -2.807 -3.031 6.184 1.00 98.44 96 THR A N 1
ATOM 766 C CA . THR A 1 96 ? -4.253 -3.029 6.408 1.00 98.44 96 THR A CA 1
ATOM 767 C C . THR A 1 96 ? -4.926 -1.952 5.567 1.00 98.44 96 THR A C 1
ATOM 769 O O . THR A 1 96 ? -4.602 -0.770 5.663 1.00 98.44 96 THR A O 1
ATOM 772 N N . TYR A 1 97 ? -5.940 -2.342 4.799 1.00 98.50 97 TYR A N 1
ATOM 773 C CA . TYR A 1 97 ? -6.755 -1.453 3.978 1.00 98.50 97 TYR A CA 1
ATOM 774 C C . TYR A 1 97 ? -8.196 -1.439 4.477 1.00 98.50 97 TYR A C 1
ATOM 776 O O . TYR A 1 97 ? -8.799 -2.480 4.749 1.00 98.50 97 TYR A O 1
ATOM 784 N N . ILE A 1 98 ? -8.773 -0.243 4.547 1.00 97.81 98 ILE A N 1
ATOM 785 C CA . ILE A 1 98 ? -10.173 -0.021 4.921 1.00 97.81 98 ILE A CA 1
ATOM 786 C C . ILE A 1 98 ? -10.950 0.570 3.750 1.00 97.81 98 ILE A C 1
ATOM 788 O O . ILE A 1 98 ? -10.407 1.306 2.922 1.00 97.81 98 ILE A O 1
ATOM 792 N N . LYS A 1 99 ? -12.246 0.265 3.676 1.00 96.00 99 LYS A N 1
ATOM 793 C CA . LYS A 1 99 ? -13.104 0.797 2.618 1.00 96.00 99 LYS A CA 1
ATOM 794 C C . LYS A 1 99 ? -13.533 2.230 2.942 1.00 96.00 99 LYS A C 1
ATOM 796 O O . LYS A 1 99 ? -14.268 2.459 3.899 1.00 96.00 99 LYS A O 1
ATOM 801 N N . MET A 1 100 ? -13.122 3.185 2.113 1.00 91.62 100 MET A N 1
ATOM 802 C CA . MET A 1 100 ? -13.478 4.603 2.193 1.00 91.62 100 MET A CA 1
ATOM 803 C C . MET A 1 100 ? -13.939 5.078 0.817 1.00 91.62 100 MET A C 1
ATOM 805 O O . MET A 1 100 ? -13.221 4.886 -0.157 1.00 91.62 100 MET A O 1
ATOM 809 N N . GLU A 1 101 ? -15.132 5.674 0.720 1.00 88.12 101 GLU A N 1
ATOM 810 C CA . GLU A 1 101 ? -15.640 6.245 -0.546 1.00 88.12 101 GLU A CA 1
ATOM 811 C C . GLU A 1 101 ? -15.550 5.258 -1.732 1.00 88.12 101 GLU A C 1
ATOM 813 O O . GLU A 1 101 ? -15.149 5.601 -2.838 1.00 88.12 101 GLU A O 1
ATOM 818 N N . ASN A 1 102 ? -15.905 3.993 -1.474 1.00 87.94 102 ASN A N 1
ATOM 819 C CA . ASN A 1 102 ? -15.821 2.853 -2.401 1.00 87.94 102 ASN A CA 1
ATOM 820 C C . ASN A 1 102 ? -14.413 2.374 -2.793 1.00 87.94 102 ASN A C 1
ATOM 822 O O . ASN A 1 102 ? -14.311 1.408 -3.545 1.00 87.94 102 ASN A O 1
ATOM 826 N N . LYS A 1 103 ? -13.348 2.945 -2.231 1.00 91.12 103 LYS A N 1
ATOM 827 C CA . LYS A 1 103 ? -11.958 2.533 -2.466 1.00 91.12 103 LYS A CA 1
ATOM 828 C C . LYS A 1 103 ? -11.370 1.858 -1.231 1.00 91.12 103 LYS A C 1
ATOM 830 O O . LYS A 1 103 ? -11.737 2.182 -0.105 1.00 91.12 103 LYS A O 1
ATOM 835 N N . TRP A 1 104 ? -10.443 0.928 -1.431 1.00 96.31 104 TRP A N 1
ATOM 836 C CA . TRP A 1 104 ? -9.697 0.290 -0.345 1.00 96.31 104 TRP A CA 1
ATOM 837 C C . TRP A 1 104 ? -8.415 1.060 -0.098 1.00 96.31 104 TRP A C 1
ATOM 839 O O . TRP A 1 104 ? -7.472 0.932 -0.872 1.00 96.31 104 TRP A O 1
ATOM 849 N N . ARG A 1 105 ? -8.412 1.894 0.942 1.00 97.25 105 ARG A N 1
ATOM 850 C CA . ARG A 1 105 ? -7.318 2.812 1.260 1.00 97.25 105 ARG A CA 1
ATOM 851 C C . ARG A 1 105 ? -6.451 2.258 2.383 1.00 97.25 105 ARG A C 1
ATOM 853 O O . ARG A 1 105 ? -6.984 1.768 3.378 1.00 97.25 105 ARG A O 1
ATOM 860 N N . ASN A 1 106 ? -5.139 2.383 2.223 1.00 98.25 106 ASN A N 1
ATOM 861 C CA . ASN A 1 106 ? -4.146 1.997 3.215 1.00 98.25 106 ASN A CA 1
ATOM 862 C C . ASN A 1 106 ? -4.348 2.770 4.527 1.00 98.25 106 ASN A C 1
ATOM 864 O O . ASN A 1 106 ? -4.468 4.002 4.523 1.00 98.25 106 ASN A O 1
ATOM 868 N N . LEU A 1 107 ? -4.413 2.046 5.642 1.00 98.12 107 LEU A N 1
ATOM 869 C CA . LEU A 1 107 ? -4.749 2.607 6.943 1.00 98.12 107 LEU A CA 1
ATOM 870 C C . LEU A 1 107 ? -3.596 3.428 7.529 1.00 98.12 107 LEU A C 1
ATOM 872 O O . LEU A 1 107 ? -3.857 4.516 8.037 1.00 98.12 107 LEU A O 1
ATOM 876 N N . ALA A 1 108 ? -2.343 2.978 7.416 1.00 98.00 108 ALA A N 1
ATOM 877 C CA . ALA A 1 108 ? -1.186 3.756 7.863 1.00 98.00 108 ALA A CA 1
ATOM 878 C C . ALA A 1 108 ? -1.100 5.108 7.136 1.00 98.00 108 ALA A C 1
ATOM 880 O O . ALA A 1 108 ? -1.105 6.159 7.783 1.00 98.00 108 ALA A O 1
ATOM 881 N N . ILE A 1 109 ? -1.152 5.098 5.799 1.00 97.06 109 ILE A N 1
ATOM 882 C CA . ILE A 1 109 ? -1.095 6.326 4.987 1.00 97.06 109 ILE A CA 1
ATOM 883 C C . ILE A 1 109 ? -2.279 7.248 5.303 1.00 97.06 109 ILE A C 1
ATOM 885 O O . ILE A 1 109 ? -2.121 8.465 5.402 1.00 97.06 109 ILE A O 1
ATOM 889 N N . HIS A 1 110 ? -3.481 6.693 5.497 1.00 96.75 110 HIS A N 1
ATOM 890 C CA . HIS A 1 110 ? -4.653 7.484 5.882 1.00 96.75 110 HIS A CA 1
ATOM 891 C C . HIS A 1 110 ? -4.461 8.221 7.218 1.00 96.75 110 HIS A C 1
ATOM 893 O O . HIS A 1 110 ? -4.949 9.342 7.373 1.00 96.75 110 HIS A O 1
ATOM 899 N N . LEU A 1 111 ? -3.750 7.608 8.164 1.00 97.12 111 LEU A N 1
ATOM 900 C CA . LEU A 1 111 ? -3.464 8.176 9.481 1.00 97.12 111 LEU A CA 1
ATOM 901 C C . LEU A 1 111 ? -2.240 9.106 9.491 1.00 97.12 111 LEU A C 1
ATOM 903 O O . LEU A 1 111 ? -1.937 9.680 10.534 1.00 97.12 111 LEU A O 1
ATOM 907 N N . GLY A 1 112 ? -1.568 9.288 8.349 1.00 96.44 112 GLY A N 1
ATOM 908 C CA . GLY A 1 112 ? -0.359 10.105 8.238 1.00 96.44 112 GLY A CA 1
ATOM 909 C C . GLY A 1 112 ? 0.894 9.423 8.787 1.00 96.44 112 GLY A C 1
ATOM 910 O O . GLY A 1 112 ? 1.854 10.112 9.120 1.00 96.44 112 GLY A O 1
ATOM 911 N N . LEU A 1 113 ? 0.880 8.093 8.907 1.00 95.81 113 LEU A N 1
ATOM 912 C CA . LEU A 1 113 ? 2.063 7.306 9.235 1.00 95.81 113 LEU A CA 1
ATOM 913 C C . LEU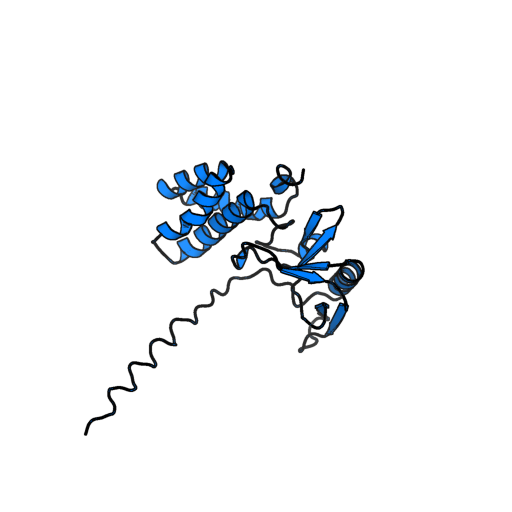 A 1 113 ? 2.918 7.128 7.975 1.00 95.81 113 LEU A C 1
ATOM 915 O O . LEU A 1 113 ? 2.392 6.840 6.898 1.00 95.81 113 LEU A O 1
ATOM 919 N N . GLU A 1 114 ? 4.227 7.325 8.110 1.00 93.25 114 GLU A N 1
ATOM 920 C CA . GLU A 1 114 ? 5.164 7.218 6.991 1.00 93.25 114 GLU A CA 1
ATOM 921 C C . GLU A 1 114 ? 5.347 5.763 6.561 1.00 93.25 114 GLU A C 1
ATOM 923 O O . GLU A 1 114 ? 5.557 4.880 7.388 1.00 93.25 114 GLU A O 1
ATOM 928 N N . THR A 1 115 ? 5.276 5.525 5.256 1.00 93.06 115 THR A N 1
ATOM 929 C CA . THR A 1 115 ? 5.563 4.236 4.626 1.00 93.06 115 THR A CA 1
ATOM 930 C C . THR A 1 115 ? 6.393 4.468 3.364 1.00 93.06 115 THR A C 1
ATOM 932 O O . THR A 1 115 ? 6.259 5.492 2.679 1.00 93.06 115 THR A O 1
ATOM 935 N N . GLU A 1 116 ? 7.292 3.550 3.053 1.00 89.69 116 GLU A N 1
ATOM 936 C CA . GLU A 1 116 ? 8.229 3.604 1.939 1.00 89.69 116 GLU A CA 1
ATOM 937 C C . GLU A 1 116 ? 7.619 3.001 0.670 1.00 89.69 116 GLU A C 1
ATOM 939 O O . GLU A 1 116 ? 7.497 3.690 -0.345 1.00 89.69 116 GLU A O 1
ATOM 944 N N . SER A 1 117 ? 7.160 1.757 0.774 1.00 90.56 117 SER A N 1
ATOM 945 C CA . SER A 1 117 ? 6.827 0.832 -0.314 1.00 90.56 117 SER A CA 1
ATOM 946 C C . SER A 1 117 ? 5.373 0.342 -0.310 1.00 90.56 117 SER A C 1
ATOM 948 O O . SER A 1 117 ? 4.942 -0.338 -1.243 1.00 90.56 117 SER A O 1
ATOM 950 N N . THR A 1 118 ? 4.574 0.705 0.698 1.00 93.56 118 THR A N 1
ATOM 951 C CA . THR A 1 118 ? 3.136 0.383 0.690 1.00 93.56 118 THR A CA 1
ATOM 952 C C . THR A 1 118 ? 2.331 1.363 -0.170 1.00 93.56 118 THR A C 1
ATOM 954 O O . THR A 1 118 ? 2.502 2.580 -0.048 1.00 93.56 118 THR A O 1
ATOM 957 N N . PRO A 1 119 ? 1.425 0.869 -1.029 1.00 96.38 119 PRO A N 1
ATOM 958 C CA . PRO A 1 119 ? 0.625 1.729 -1.885 1.00 96.38 119 PRO A CA 1
ATOM 959 C C . PRO A 1 119 ? -0.576 2.341 -1.144 1.00 96.38 119 PRO A C 1
ATOM 961 O O . PRO A 1 119 ? -1.133 1.761 -0.216 1.00 96.38 119 PRO A O 1
ATOM 964 N N . LEU A 1 120 ? -1.036 3.510 -1.598 1.00 97.00 120 LEU A N 1
ATOM 965 C CA . LEU A 1 120 ? -2.225 4.201 -1.077 1.00 97.00 120 LEU A CA 1
ATOM 966 C C . LEU A 1 120 ? -3.504 3.366 -1.237 1.00 97.00 120 LEU A C 1
ATOM 968 O O . LEU A 1 120 ? -4.380 3.400 -0.368 1.00 97.00 120 LEU A O 1
ATOM 972 N N . TYR A 1 121 ? -3.608 2.633 -2.343 1.00 96.94 121 TYR A N 1
ATOM 973 C CA . TYR A 1 121 ? -4.693 1.707 -2.645 1.00 96.94 121 TYR A CA 1
ATOM 974 C C . TYR A 1 121 ? -4.117 0.358 -3.063 1.00 96.94 121 TYR A C 1
ATOM 976 O O . TYR A 1 121 ? -3.007 0.303 -3.587 1.00 96.94 121 TYR A O 1
ATOM 984 N N . ILE A 1 122 ? -4.891 -0.716 -2.902 1.00 94.94 122 ILE A N 1
ATOM 985 C CA . ILE A 1 122 ? -4.536 -2.017 -3.485 1.00 94.94 122 ILE A CA 1
ATOM 986 C C . ILE A 1 122 ? -4.462 -1.841 -5.012 1.00 94.94 122 ILE A C 1
ATOM 988 O O . ILE A 1 122 ? -5.479 -1.468 -5.613 1.00 94.94 122 ILE A O 1
ATOM 992 N N . PRO A 1 123 ? -3.293 -2.043 -5.651 1.00 94.44 123 PRO A N 1
ATOM 993 C CA . PRO A 1 123 ? -3.154 -1.775 -7.071 1.00 94.44 123 PRO A CA 1
ATOM 994 C C . PRO A 1 123 ? -3.976 -2.764 -7.910 1.00 94.44 123 PRO A C 1
ATOM 996 O O . PRO A 1 123 ? -4.069 -3.944 -7.573 1.00 94.44 123 PRO A O 1
ATOM 999 N N . PRO A 1 124 ? -4.552 -2.326 -9.040 1.00 94.25 124 PRO A N 1
ATOM 1000 C CA . PRO A 1 124 ? -5.096 -3.248 -10.032 1.00 94.25 124 PRO A CA 1
ATOM 1001 C C . PRO A 1 124 ? -3.967 -4.109 -10.630 1.00 94.25 124 PRO A C 1
ATOM 1003 O O . PRO A 1 124 ? -2.809 -3.676 -10.620 1.00 94.25 124 PRO A O 1
ATOM 1006 N N . PRO A 1 125 ? -4.280 -5.264 -11.249 1.00 95.06 125 PRO A N 1
ATOM 1007 C CA . PRO A 1 125 ? -3.267 -6.205 -11.728 1.00 95.06 125 PRO A CA 1
ATOM 1008 C C . PRO A 1 125 ? -2.120 -5.585 -12.547 1.00 95.06 125 PRO A C 1
ATOM 1010 O O . PRO A 1 125 ? -0.970 -5.831 -12.192 1.00 95.06 125 PRO A O 1
ATOM 1013 N N . PRO A 1 126 ? -2.350 -4.722 -13.562 1.00 95.69 126 PRO A N 1
ATOM 1014 C CA . PRO A 1 126 ? -1.246 -4.162 -14.346 1.00 95.69 126 PRO A CA 1
ATOM 1015 C C . PRO A 1 126 ? -0.252 -3.355 -13.497 1.00 95.69 126 PRO A C 1
ATOM 1017 O O . PRO A 1 126 ? 0.958 -3.476 -13.686 1.00 95.69 126 PRO A O 1
ATOM 1020 N N . LEU A 1 127 ? -0.750 -2.550 -12.548 1.00 95.38 127 LEU A N 1
ATOM 1021 C CA . LEU A 1 127 ? 0.090 -1.750 -11.652 1.00 95.38 127 LEU A CA 1
ATOM 1022 C C . LEU A 1 127 ? 0.746 -2.602 -10.567 1.00 95.38 127 LEU A C 1
ATOM 1024 O O . LEU A 1 127 ? 1.882 -2.331 -10.205 1.00 95.38 127 LEU A O 1
ATOM 1028 N N . MET A 1 128 ? 0.062 -3.635 -10.080 1.00 94.94 128 MET A N 1
ATOM 1029 C CA . MET A 1 128 ? 0.601 -4.560 -9.083 1.00 94.94 128 MET A CA 1
ATOM 1030 C C . MET A 1 128 ? 1.836 -5.288 -9.614 1.00 94.94 128 MET A C 1
ATOM 1032 O O . MET A 1 128 ? 2.903 -5.182 -9.019 1.00 94.94 128 MET A O 1
ATOM 1036 N N . TYR A 1 129 ? 1.722 -5.919 -10.789 1.00 95.38 129 TYR A N 1
ATOM 1037 C CA . TYR A 1 129 ? 2.862 -6.548 -11.458 1.00 95.38 129 TYR A CA 1
ATOM 1038 C C . TYR A 1 129 ? 3.967 -5.532 -11.764 1.00 95.38 129 TYR A C 1
ATOM 1040 O O . TYR A 1 129 ? 5.140 -5.810 -11.554 1.00 95.38 129 TYR A O 1
ATOM 1048 N N . PHE A 1 130 ? 3.622 -4.320 -12.205 1.00 95.81 130 PHE A N 1
ATOM 1049 C CA . PHE A 1 130 ? 4.642 -3.299 -12.441 1.00 95.81 130 PHE A CA 1
ATOM 1050 C C . PHE A 1 130 ? 5.429 -2.965 -11.173 1.00 95.81 130 PHE A C 1
ATOM 1052 O O . PHE A 1 130 ? 6.657 -2.951 -11.192 1.00 95.81 130 PHE A O 1
ATOM 1059 N N . SER A 1 131 ? 4.725 -2.679 -10.078 1.00 94.44 131 SER A N 1
ATOM 1060 C CA . SER A 1 131 ? 5.350 -2.276 -8.826 1.00 94.44 131 SER A CA 1
ATOM 1061 C C . SER A 1 131 ? 6.151 -3.414 -8.202 1.00 94.44 131 SER A C 1
ATOM 1063 O O . SER A 1 131 ? 7.262 -3.155 -7.754 1.00 94.44 131 SER A O 1
ATOM 1065 N N . HIS A 1 132 ? 5.662 -4.658 -8.249 1.00 92.06 132 HIS A N 1
ATOM 1066 C CA . HIS A 1 132 ? 6.465 -5.830 -7.887 1.00 92.06 132 HIS A CA 1
ATOM 1067 C C . HIS A 1 132 ? 7.726 -5.931 -8.727 1.00 92.06 132 HIS A C 1
ATOM 1069 O O . HIS A 1 132 ? 8.809 -6.012 -8.166 1.00 92.06 132 HIS A O 1
ATOM 1075 N N . GLY A 1 133 ? 7.605 -5.850 -10.054 1.00 91.69 133 GLY A N 1
ATOM 1076 C CA . GLY A 1 133 ? 8.753 -5.908 -10.949 1.00 91.69 133 GLY A CA 1
ATOM 1077 C C . GLY A 1 133 ? 9.791 -4.840 -10.618 1.00 91.69 133 GLY A C 1
ATOM 1078 O O . GLY A 1 133 ? 10.972 -5.145 -10.550 1.00 91.69 133 GLY A O 1
ATOM 1079 N N . MET A 1 134 ? 9.366 -3.607 -10.331 1.00 92.94 134 MET A N 1
ATOM 1080 C CA . MET A 1 134 ? 10.279 -2.528 -9.941 1.00 92.94 134 MET A CA 1
ATOM 1081 C C . MET A 1 134 ? 10.933 -2.75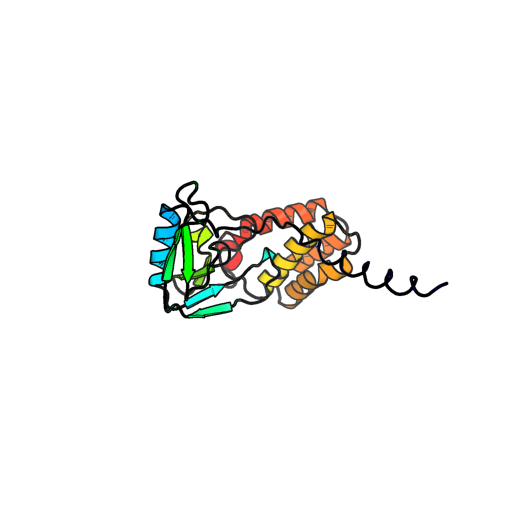0 -8.573 1.00 92.94 134 MET A C 1
ATOM 1083 O O . MET A 1 134 ? 12.142 -2.560 -8.454 1.00 92.94 134 MET A O 1
ATOM 1087 N N . ILE A 1 135 ? 10.151 -3.132 -7.556 1.00 88.69 135 ILE A N 1
ATOM 1088 C CA . ILE A 1 135 ? 10.645 -3.369 -6.192 1.00 88.69 135 ILE A CA 1
ATOM 1089 C C . ILE A 1 135 ? 11.595 -4.569 -6.187 1.00 88.69 135 ILE A C 1
ATOM 1091 O O . ILE A 1 135 ? 12.739 -4.445 -5.765 1.00 88.69 135 ILE A O 1
ATOM 1095 N N . ASN A 1 136 ? 11.162 -5.701 -6.743 1.00 83.94 136 ASN A N 1
ATOM 1096 C CA . ASN A 1 136 ? 11.957 -6.922 -6.829 1.00 83.94 136 ASN A CA 1
ATOM 1097 C C . ASN A 1 136 ? 13.220 -6.714 -7.656 1.00 83.94 136 ASN A C 1
ATOM 1099 O O . ASN A 1 136 ? 14.287 -7.143 -7.231 1.00 83.94 136 ASN A O 1
ATOM 1103 N N . TYR A 1 137 ? 13.126 -6.052 -8.814 1.00 84.69 137 TYR A N 1
ATOM 1104 C CA . TYR A 1 137 ? 14.298 -5.797 -9.645 1.00 84.69 137 TYR A CA 1
ATOM 1105 C C . TYR A 1 137 ? 15.345 -4.985 -8.885 1.00 84.69 137 TYR A C 1
ATOM 1107 O O . TYR A 1 137 ? 16.515 -5.351 -8.900 1.00 84.69 137 TYR A O 1
ATOM 1115 N N . TRP A 1 138 ? 14.944 -3.916 -8.192 1.00 84.00 138 TRP A N 1
ATOM 1116 C CA . TRP A 1 138 ? 15.890 -3.086 -7.450 1.00 84.00 138 TRP A CA 1
ATOM 1117 C C . TRP A 1 138 ? 16.483 -3.805 -6.232 1.00 84.00 138 TRP A C 1
ATOM 1119 O O . TRP A 1 138 ? 17.702 -3.795 -6.045 1.00 84.00 138 TRP A O 1
ATOM 1129 N N . GLU A 1 139 ? 15.644 -4.479 -5.444 1.00 77.69 139 GLU A N 1
ATOM 1130 C CA . GLU A 1 139 ? 16.090 -5.220 -4.263 1.00 77.69 139 GLU A CA 1
ATOM 1131 C C . GLU A 1 139 ? 16.992 -6.404 -4.638 1.00 77.69 139 GLU A C 1
ATOM 1133 O O . GLU A 1 139 ? 17.981 -6.650 -3.956 1.00 77.69 139 GLU A O 1
ATOM 1138 N N . GLN A 1 140 ? 16.713 -7.114 -5.738 1.00 75.69 140 GLN A N 1
ATOM 1139 C CA . GLN A 1 140 ? 17.490 -8.289 -6.154 1.00 75.69 140 GLN A CA 1
ATOM 1140 C C . GLN A 1 140 ? 18.728 -7.944 -6.986 1.00 75.69 140 GLN A C 1
ATOM 1142 O O . GLN A 1 140 ? 19.750 -8.598 -6.801 1.00 75.69 140 GLN A O 1
ATOM 1147 N N . LEU A 1 141 ? 18.712 -6.889 -7.815 1.00 68.31 141 LEU A N 1
ATOM 1148 C CA . LEU A 1 141 ? 19.922 -6.400 -8.504 1.00 68.31 141 LEU A CA 1
ATOM 1149 C C . LEU A 1 141 ? 21.068 -6.090 -7.537 1.00 68.31 141 LEU A C 1
ATOM 1151 O O . LEU A 1 141 ? 22.239 -6.112 -7.912 1.00 68.31 141 LEU A O 1
ATOM 1155 N N . ARG A 1 142 ? 20.740 -5.741 -6.292 1.00 61.12 142 ARG A N 1
ATOM 1156 C CA . ARG A 1 142 ? 21.737 -5.497 -5.254 1.00 61.12 142 ARG A CA 1
ATOM 1157 C C . ARG A 1 142 ? 22.535 -6.758 -4.896 1.00 61.12 142 ARG A C 1
ATOM 1159 O O . ARG A 1 142 ? 23.628 -6.627 -4.342 1.00 61.12 142 ARG A O 1
ATOM 1166 N N . TYR A 1 143 ? 22.003 -7.948 -5.181 1.00 63.53 143 TYR A N 1
ATOM 1167 C CA . TYR A 1 143 ? 22.512 -9.221 -4.672 1.00 63.53 143 TYR A CA 1
ATOM 1168 C C . TYR A 1 143 ? 22.735 -10.312 -5.735 1.00 63.53 143 TYR A C 1
ATOM 1170 O O . TYR A 1 143 ? 23.474 -11.249 -5.434 1.00 63.53 143 TYR A O 1
ATOM 1178 N N . ASP A 1 144 ? 22.153 -10.216 -6.937 1.00 64.38 144 ASP A N 1
ATOM 1179 C CA . ASP A 1 144 ? 22.261 -11.242 -7.988 1.00 64.38 144 ASP A CA 1
ATOM 1180 C C . ASP A 1 144 ? 22.408 -10.633 -9.400 1.00 64.38 144 ASP A C 1
ATOM 1182 O O . ASP A 1 144 ? 21.782 -9.624 -9.732 1.00 64.38 144 ASP A O 1
ATOM 1186 N N . ASP A 1 145 ? 23.235 -11.270 -10.233 1.00 59.72 145 ASP A N 1
ATOM 1187 C CA . ASP A 1 145 ? 23.510 -10.886 -11.623 1.00 59.72 145 ASP A CA 1
ATOM 1188 C C . ASP A 1 145 ? 22.496 -11.497 -12.623 1.00 59.72 145 ASP A C 1
ATOM 1190 O O . ASP A 1 145 ? 22.478 -11.102 -13.796 1.00 59.72 145 ASP A O 1
ATOM 1194 N N . ASP A 1 146 ? 21.645 -12.451 -12.209 1.00 63.97 146 ASP A N 1
ATOM 1195 C CA . ASP A 1 146 ? 20.639 -13.072 -13.087 1.00 63.97 146 ASP A CA 1
ATOM 1196 C C . ASP A 1 146 ? 19.294 -12.318 -13.093 1.00 63.97 146 ASP A C 1
ATOM 1198 O O . ASP A 1 146 ? 18.377 -12.568 -12.310 1.00 63.97 146 ASP A O 1
ATOM 1202 N N . ALA A 1 147 ? 19.150 -11.402 -14.054 1.00 63.78 147 ALA A N 1
ATOM 1203 C CA . ALA A 1 147 ? 17.940 -10.600 -14.236 1.00 63.78 147 ALA A CA 1
ATOM 1204 C C . ALA A 1 147 ? 16.763 -11.338 -14.909 1.00 63.78 147 ALA A C 1
ATOM 1206 O O . ALA A 1 147 ? 15.697 -10.743 -15.092 1.00 63.78 147 ALA A O 1
ATOM 1207 N N . SER A 1 148 ? 16.920 -12.605 -15.311 1.00 63.62 148 SER A N 1
ATOM 1208 C CA . SER A 1 148 ? 15.916 -13.295 -16.137 1.00 63.62 148 SER A CA 1
ATOM 1209 C C . SER A 1 148 ? 14.582 -13.513 -15.413 1.00 63.62 148 SER A C 1
ATOM 1211 O O . SER A 1 148 ? 13.522 -13.306 -16.007 1.00 63.62 148 SER A O 1
ATOM 1213 N N . ASN A 1 149 ? 14.618 -13.819 -14.114 1.00 68.56 149 ASN A N 1
ATOM 1214 C CA . ASN A 1 149 ? 13.416 -13.935 -13.281 1.00 68.56 149 ASN A CA 1
ATOM 1215 C C . ASN A 1 149 ? 12.853 -12.569 -12.847 1.00 68.56 149 ASN A C 1
ATOM 1217 O O . ASN A 1 149 ? 11.672 -12.477 -12.518 1.00 68.56 149 ASN A O 1
ATOM 1221 N N . LEU A 1 150 ? 13.660 -11.500 -12.899 1.00 74.44 150 LEU A N 1
ATOM 1222 C CA . LEU A 1 150 ? 13.260 -10.152 -12.467 1.00 74.44 150 LEU A CA 1
ATOM 1223 C C . LEU A 1 150 ? 12.341 -9.448 -13.470 1.00 74.44 150 LEU A C 1
ATOM 1225 O O . LEU A 1 150 ? 11.602 -8.532 -13.114 1.00 74.44 150 LEU A O 1
ATOM 1229 N N . LEU A 1 151 ? 12.386 -9.861 -14.739 1.00 89.31 151 LEU A N 1
ATOM 1230 C CA . LEU A 1 151 ? 11.579 -9.256 -15.797 1.00 89.31 151 LEU A CA 1
ATOM 1231 C C . LEU A 1 151 ? 10.166 -9.836 -15.897 1.00 89.31 151 LEU A C 1
ATOM 1233 O O . LEU A 1 151 ? 9.323 -9.212 -16.539 1.00 89.31 151 LEU A O 1
ATOM 1237 N N . ALA A 1 152 ? 9.887 -10.990 -15.284 1.00 91.81 152 ALA A N 1
ATOM 1238 C CA . ALA A 1 152 ? 8.609 -11.688 -15.438 1.00 91.81 152 ALA A CA 1
ATOM 1239 C C . ALA A 1 152 ? 7.408 -10.798 -15.073 1.00 91.81 152 ALA A C 1
ATOM 1241 O O . ALA A 1 152 ? 6.443 -10.709 -15.835 1.00 91.81 152 ALA A O 1
ATOM 1242 N N . ASP A 1 153 ? 7.509 -10.064 -13.967 1.00 93.69 153 ASP A N 1
ATOM 1243 C CA . ASP A 1 153 ? 6.461 -9.152 -13.509 1.00 93.69 153 ASP A CA 1
ATOM 1244 C C . ASP A 1 153 ? 6.303 -7.934 -14.425 1.00 93.69 153 ASP A C 1
ATOM 1246 O O . ASP A 1 153 ? 5.187 -7.533 -14.763 1.00 93.69 153 ASP A O 1
ATOM 1250 N N . LEU A 1 154 ? 7.407 -7.367 -14.915 1.00 94.94 154 LEU A N 1
ATOM 1251 C CA . LEU A 1 154 ? 7.354 -6.251 -15.862 1.00 94.94 154 LEU A CA 1
ATOM 1252 C C . LEU A 1 154 ? 6.744 -6.686 -17.201 1.00 94.94 154 LEU A C 1
ATOM 1254 O O . LEU A 1 154 ? 5.914 -5.971 -17.764 1.00 94.94 154 LEU A O 1
ATOM 1258 N N . ILE A 1 155 ? 7.101 -7.873 -17.696 1.00 95.88 155 ILE A N 1
ATOM 1259 C CA . ILE A 1 155 ? 6.505 -8.456 -18.903 1.00 95.88 155 ILE A CA 1
ATOM 1260 C C . ILE A 1 155 ? 5.008 -8.659 -18.677 1.00 95.88 155 ILE A C 1
ATOM 1262 O O . ILE A 1 155 ? 4.201 -8.221 -19.498 1.00 95.88 155 ILE A O 1
ATOM 1266 N N . LYS A 1 156 ? 4.617 -9.232 -17.534 1.00 96.38 156 LYS A N 1
ATOM 1267 C CA . LYS A 1 156 ? 3.206 -9.453 -17.217 1.00 96.38 156 LYS A CA 1
ATOM 1268 C C . LYS A 1 156 ? 2.413 -8.150 -17.139 1.00 96.38 156 LYS A C 1
ATOM 1270 O O . LYS A 1 156 ? 1.295 -8.065 -17.643 1.00 96.38 156 LYS A O 1
ATOM 1275 N N . SER A 1 157 ? 2.994 -7.118 -16.540 1.00 96.38 157 SER A N 1
ATOM 1276 C CA . SER A 1 157 ? 2.411 -5.779 -16.488 1.00 96.38 157 SER A CA 1
ATOM 1277 C C . SER A 1 157 ? 2.183 -5.188 -17.886 1.00 96.38 157 SER A C 1
ATOM 1279 O O . SER A 1 157 ? 1.109 -4.644 -18.167 1.00 96.38 157 SER A O 1
ATOM 1281 N N . LEU A 1 158 ? 3.159 -5.351 -18.787 1.00 97.19 158 LEU A N 1
ATOM 1282 C CA . LEU A 1 158 ? 3.054 -4.919 -20.180 1.00 97.19 158 LEU A CA 1
ATOM 1283 C C . LEU A 1 158 ? 1.951 -5.677 -20.933 1.00 97.19 158 LEU A C 1
ATOM 1285 O O . LEU A 1 158 ? 1.149 -5.047 -21.620 1.00 97.19 158 LEU A O 1
ATOM 1289 N N . GLU A 1 159 ? 1.869 -7.002 -20.776 1.00 97.31 159 GLU A N 1
ATOM 1290 C CA . GLU A 1 159 ? 0.802 -7.834 -21.360 1.00 97.31 159 GLU A CA 1
ATOM 1291 C C . GLU A 1 159 ? -0.597 -7.389 -20.916 1.00 97.31 159 GLU A C 1
ATOM 1293 O O . GLU A 1 159 ? -1.559 -7.484 -21.676 1.00 97.31 159 GLU A O 1
ATOM 1298 N N . LEU A 1 160 ? -0.710 -6.880 -19.688 1.00 95.94 160 LEU A N 1
ATOM 1299 C CA . LEU A 1 160 ? -1.946 -6.343 -19.123 1.00 95.94 160 LEU A CA 1
ATOM 1300 C C . LEU A 1 160 ? -2.207 -4.874 -19.513 1.00 95.94 160 LEU A C 1
ATOM 1302 O O . LEU A 1 160 ? -3.147 -4.258 -19.007 1.00 95.94 160 LEU A O 1
ATOM 1306 N N . GLY A 1 161 ? -1.407 -4.310 -20.422 1.00 94.88 161 GLY A N 1
ATOM 1307 C CA . GLY A 1 161 ? -1.637 -3.000 -21.029 1.00 94.88 161 GLY A CA 1
ATOM 1308 C C . GLY A 1 161 ? -0.998 -1.817 -20.299 1.00 94.88 161 GLY A C 1
ATOM 1309 O O . GLY A 1 161 ? -1.374 -0.670 -20.561 1.00 94.88 161 GLY A O 1
ATOM 1310 N N . TYR A 1 162 ? -0.041 -2.046 -19.392 1.00 95.75 162 TYR A N 1
ATOM 1311 C CA . TYR A 1 162 ? 0.703 -0.960 -18.752 1.00 95.75 162 TYR A CA 1
ATOM 1312 C C . TYR A 1 162 ? 2.014 -0.654 -19.490 1.00 95.75 162 TYR A C 1
ATOM 1314 O O . TYR A 1 162 ? 3.084 -1.175 -19.189 1.00 95.75 162 TYR A O 1
ATOM 1322 N N . GLU A 1 163 ? 1.930 0.242 -20.474 1.00 95.56 163 GLU A N 1
ATOM 1323 C CA . GLU A 1 163 ? 3.009 0.544 -21.429 1.00 95.56 163 GLU A CA 1
ATOM 1324 C C . GLU A 1 163 ? 4.334 0.999 -20.789 1.00 95.56 163 GLU A C 1
ATOM 1326 O O . GLU A 1 163 ? 5.405 0.723 -21.336 1.00 95.56 163 GLU A O 1
ATOM 1331 N N . ARG A 1 164 ? 4.292 1.648 -19.612 1.00 95.12 164 ARG A N 1
ATOM 1332 C CA . ARG A 1 164 ? 5.505 2.066 -18.881 1.00 95.12 164 ARG A CA 1
ATOM 1333 C C . ARG A 1 164 ? 6.411 0.874 -18.560 1.00 95.12 164 ARG A C 1
ATOM 1335 O O . ARG A 1 164 ? 7.628 1.041 -18.567 1.00 95.12 164 ARG A O 1
ATOM 1342 N N . ALA A 1 165 ? 5.854 -0.322 -18.360 1.00 96.12 165 ALA A N 1
ATOM 1343 C CA . ALA A 1 165 ? 6.641 -1.529 -18.134 1.00 96.12 165 ALA A CA 1
ATOM 1344 C C . ALA A 1 165 ? 7.565 -1.849 -19.323 1.00 96.12 165 ALA A C 1
ATOM 1346 O O . ALA A 1 165 ? 8.741 -2.138 -19.127 1.00 96.12 165 ALA A O 1
ATOM 1347 N N . GLY A 1 166 ? 7.091 -1.681 -20.562 1.00 96.12 166 GLY A N 1
ATOM 1348 C CA . GLY A 1 166 ? 7.907 -1.883 -21.765 1.00 96.12 166 GLY A CA 1
ATOM 1349 C C . GLY A 1 166 ? 9.053 -0.877 -21.910 1.00 96.12 166 GLY A C 1
ATOM 1350 O O . GLY A 1 166 ? 10.102 -1.208 -22.459 1.00 96.12 166 GLY A O 1
ATOM 1351 N N . ILE A 1 167 ? 8.879 0.345 -21.398 1.00 95.94 167 ILE A N 1
ATOM 1352 C CA . ILE A 1 167 ? 9.951 1.349 -21.345 1.00 95.94 167 ILE A CA 1
ATOM 1353 C C . ILE A 1 167 ? 11.039 0.896 -20.367 1.00 95.94 167 ILE A C 1
ATOM 1355 O O . ILE A 1 167 ? 12.218 0.926 -20.714 1.00 95.94 167 ILE A O 1
ATOM 1359 N N . VAL A 1 168 ? 10.643 0.439 -19.177 1.00 94.50 168 VAL A N 1
ATOM 1360 C CA . VAL A 1 168 ? 11.576 -0.053 -18.155 1.00 94.50 168 VAL A CA 1
ATOM 1361 C C . VAL A 1 168 ? 12.324 -1.293 -18.633 1.00 94.50 168 VAL A C 1
ATOM 1363 O O . VAL A 1 168 ? 13.540 -1.338 -18.495 1.00 94.50 168 VAL A O 1
ATOM 1366 N N . ILE A 1 169 ? 11.639 -2.263 -19.247 1.00 93.94 169 ILE A N 1
ATOM 1367 C CA . ILE A 1 169 ? 12.279 -3.473 -19.792 1.00 93.94 169 ILE A CA 1
ATOM 1368 C C . ILE A 1 169 ? 13.425 -3.092 -20.738 1.00 93.94 169 ILE A C 1
ATOM 1370 O O . ILE A 1 169 ? 14.542 -3.569 -20.568 1.00 93.94 169 ILE A O 1
ATOM 1374 N N . LYS A 1 170 ? 13.199 -2.146 -21.660 1.00 94.50 170 LYS A N 1
ATOM 1375 C CA . LYS A 1 170 ? 14.253 -1.657 -22.568 1.00 94.50 170 LYS A CA 1
ATOM 1376 C C . LYS A 1 170 ? 15.417 -0.997 -21.825 1.00 94.50 170 LYS A C 1
ATOM 1378 O O . LYS A 1 170 ? 16.566 -1.160 -22.228 1.00 94.50 170 LYS A O 1
ATOM 1383 N N . MET A 1 171 ? 15.141 -0.249 -20.752 1.00 92.81 171 MET A N 1
ATOM 1384 C CA . MET A 1 171 ? 16.191 0.345 -19.912 1.00 92.81 171 MET A CA 1
ATOM 1385 C C . MET A 1 171 ? 17.042 -0.743 -19.251 1.00 92.81 171 MET A C 1
ATOM 1387 O O . MET A 1 171 ? 18.270 -0.669 -19.313 1.00 92.81 171 MET A O 1
ATOM 1391 N N . ILE A 1 172 ? 16.401 -1.776 -18.703 1.00 89.75 172 ILE A N 1
ATOM 1392 C CA . ILE A 1 172 ? 17.061 -2.936 -18.093 1.00 89.75 172 ILE A CA 1
ATOM 1393 C C . ILE A 1 172 ? 17.926 -3.680 -19.119 1.00 89.75 172 ILE A C 1
ATOM 1395 O O . ILE A 1 172 ? 19.111 -3.894 -18.875 1.00 89.75 172 ILE A O 1
ATOM 1399 N N . GLU A 1 173 ? 17.380 -4.003 -20.293 1.00 89.44 173 GLU A N 1
ATOM 1400 C CA . GLU A 1 173 ? 18.103 -4.688 -21.377 1.00 89.44 173 GLU A CA 1
ATOM 1401 C C . GLU A 1 173 ? 19.321 -3.886 -21.859 1.00 89.44 173 GLU A C 1
ATOM 1403 O O . GLU A 1 173 ? 20.377 -4.448 -22.152 1.00 89.44 173 GLU A O 1
ATOM 1408 N N . SER A 1 174 ? 19.195 -2.556 -21.894 1.00 91.50 174 SER A N 1
ATOM 1409 C CA . SER A 1 174 ? 20.293 -1.641 -22.230 1.00 91.50 174 SER A CA 1
ATOM 1410 C C . SER A 1 174 ? 21.303 -1.419 -21.097 1.00 91.50 174 SER A C 1
ATOM 1412 O O . SER A 1 174 ? 22.301 -0.731 -21.308 1.00 91.50 174 SER A O 1
ATOM 1414 N N . LYS A 1 175 ? 21.067 -2.004 -19.913 1.00 89.19 175 LYS A N 1
ATOM 1415 C CA . LYS A 1 175 ? 21.869 -1.830 -18.691 1.00 89.19 175 LYS A CA 1
ATOM 1416 C C . LYS A 1 175 ? 21.965 -0.374 -18.214 1.00 89.19 175 LYS A C 1
ATOM 1418 O O . LYS A 1 175 ? 22.957 0.027 -17.606 1.00 89.19 175 LYS A O 1
ATOM 1423 N N . ASP A 1 176 ? 20.928 0.427 -18.460 1.00 89.94 176 ASP A N 1
ATOM 1424 C CA . ASP A 1 176 ? 20.831 1.814 -17.986 1.00 89.94 176 ASP A CA 1
ATOM 1425 C C . ASP A 1 176 ? 20.325 1.862 -16.531 1.00 89.94 176 ASP A C 1
ATOM 1427 O O . ASP A 1 176 ? 19.231 2.344 -16.228 1.00 89.94 176 ASP A O 1
ATOM 1431 N N . TYR A 1 177 ? 21.118 1.303 -15.612 1.00 86.56 177 TYR A N 1
ATOM 1432 C CA . TYR A 1 177 ? 20.727 1.127 -14.208 1.00 86.56 177 TYR A CA 1
ATOM 1433 C C . TYR A 1 177 ? 20.407 2.446 -13.493 1.00 86.56 177 TYR A C 1
ATOM 1435 O O . TYR A 1 177 ? 19.556 2.466 -12.608 1.00 86.56 177 TYR A O 1
ATOM 1443 N N . GLY A 1 178 ? 21.035 3.555 -13.903 1.00 90.38 178 GLY A N 1
ATOM 1444 C CA . GLY A 1 178 ? 20.748 4.883 -13.357 1.00 90.38 178 GLY A CA 1
ATOM 1445 C C . GLY A 1 178 ? 19.313 5.327 -13.640 1.00 90.38 178 GLY A C 1
ATOM 1446 O O . GLY A 1 178 ? 18.616 5.765 -12.726 1.00 90.38 178 GLY A O 1
ATOM 1447 N N . LYS A 1 179 ? 18.830 5.145 -14.877 1.00 92.56 179 LYS A N 1
ATOM 1448 C CA . LYS A 1 179 ? 17.428 5.440 -15.206 1.00 92.56 179 LYS A CA 1
ATOM 1449 C C . LYS A 1 179 ? 16.458 4.461 -14.567 1.00 92.56 179 LYS A C 1
ATOM 1451 O O . LYS A 1 179 ? 15.375 4.871 -14.160 1.00 92.56 179 LYS A O 1
ATOM 1456 N N . VAL A 1 180 ? 16.823 3.183 -14.459 1.00 91.25 180 VAL A N 1
ATOM 1457 C CA . VAL A 1 180 ? 15.957 2.210 -13.777 1.00 91.25 180 VAL A CA 1
ATOM 1458 C C . VAL A 1 180 ? 15.782 2.585 -12.303 1.00 91.25 180 VAL A C 1
ATOM 1460 O O . VAL A 1 180 ? 14.656 2.558 -11.809 1.00 91.25 180 VAL A O 1
ATOM 1463 N N . PHE A 1 181 ? 16.852 3.025 -11.633 1.00 92.00 181 PHE A N 1
ATOM 1464 C CA . PHE A 1 181 ? 16.775 3.530 -10.263 1.00 92.00 181 PHE A CA 1
ATOM 1465 C C . PHE A 1 181 ? 15.894 4.777 -10.142 1.00 92.00 181 PHE A C 1
ATOM 1467 O O . PHE A 1 181 ? 15.053 4.859 -9.251 1.00 92.00 181 PHE A O 1
ATOM 1474 N N . GLU A 1 182 ? 16.030 5.732 -11.064 1.00 94.31 182 GLU A N 1
ATOM 1475 C CA . GLU A 1 182 ? 15.168 6.918 -11.091 1.00 94.31 182 GLU A CA 1
ATOM 1476 C C . GLU A 1 182 ? 13.687 6.534 -11.232 1.00 94.31 182 GLU A C 1
ATOM 1478 O O . GLU A 1 182 ? 12.823 7.083 -10.545 1.00 94.31 182 GLU A O 1
ATOM 1483 N N . VAL A 1 183 ? 13.377 5.554 -12.088 1.00 94.06 183 VAL A N 1
ATOM 1484 C CA . VAL A 1 183 ? 12.012 5.034 -12.210 1.00 94.06 183 VAL A CA 1
ATOM 1485 C C . VAL A 1 183 ? 11.559 4.379 -10.908 1.00 94.06 183 VAL A C 1
ATOM 1487 O O . VAL A 1 183 ? 10.441 4.655 -10.488 1.00 94.06 183 VAL A O 1
ATOM 1490 N N . TYR A 1 184 ? 12.395 3.564 -10.264 1.00 93.62 184 TYR A N 1
ATOM 1491 C CA . TYR A 1 184 ? 12.089 2.937 -8.973 1.00 93.62 184 TYR A CA 1
ATOM 1492 C C . TYR A 1 184 ? 11.734 3.978 -7.899 1.00 93.62 184 TYR A C 1
ATOM 1494 O O . TYR A 1 184 ? 10.643 3.933 -7.330 1.00 93.62 184 TYR A O 1
ATOM 1502 N N . GLU A 1 185 ? 12.587 4.984 -7.711 1.00 93.94 185 GLU A N 1
ATOM 1503 C CA . GLU A 1 185 ? 12.376 6.095 -6.772 1.00 93.94 185 GLU A CA 1
ATOM 1504 C C . GLU A 1 185 ? 11.075 6.859 -7.046 1.00 93.94 185 GLU A C 1
ATOM 1506 O O . GLU A 1 185 ? 10.342 7.246 -6.130 1.00 93.94 185 GLU A O 1
ATOM 1511 N N . ASN A 1 186 ? 10.777 7.088 -8.325 1.00 94.69 186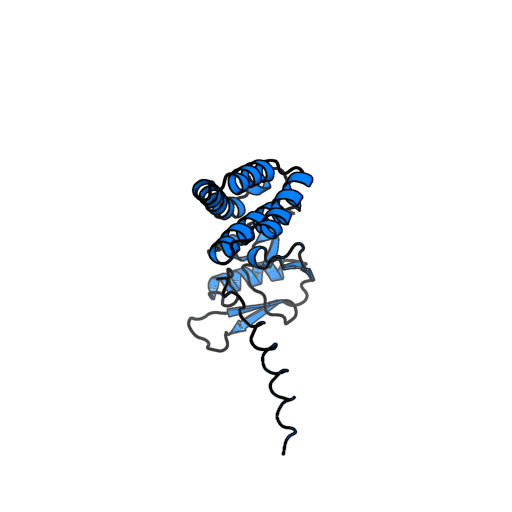 ASN A N 1
ATOM 1512 C CA . ASN A 1 186 ? 9.542 7.745 -8.732 1.00 94.69 186 ASN A CA 1
ATOM 1513 C C . ASN A 1 186 ? 8.327 6.861 -8.446 1.00 94.69 186 ASN A C 1
ATOM 1515 O O . ASN A 1 186 ? 7.331 7.361 -7.931 1.00 94.69 186 ASN A O 1
ATOM 1519 N N . VAL A 1 187 ? 8.413 5.552 -8.690 1.00 93.81 187 VAL A N 1
ATOM 1520 C CA . VAL A 1 187 ? 7.337 4.606 -8.370 1.00 93.81 187 VAL A CA 1
ATOM 1521 C C . VAL A 1 187 ? 7.037 4.603 -6.877 1.00 93.81 187 VAL A C 1
ATOM 1523 O O . VAL A 1 187 ? 5.872 4.757 -6.524 1.00 93.81 187 VAL A O 1
ATOM 1526 N N . LEU A 1 188 ? 8.047 4.532 -6.002 1.00 92.44 188 LEU A N 1
ATOM 1527 C CA . LEU A 1 188 ? 7.837 4.595 -4.548 1.00 92.44 188 LEU A CA 1
ATOM 1528 C C . LEU A 1 188 ? 7.103 5.870 -4.112 1.00 92.44 188 LEU A C 1
ATOM 1530 O O . LEU A 1 188 ? 6.274 5.843 -3.205 1.00 92.44 188 LEU A O 1
ATOM 1534 N N . LYS A 1 189 ? 7.360 7.005 -4.766 1.00 93.75 189 LYS A N 1
ATOM 1535 C CA . LYS A 1 189 ? 6.645 8.262 -4.488 1.00 93.75 189 LYS A CA 1
ATOM 1536 C C . LYS A 1 189 ? 5.224 8.229 -5.041 1.00 93.75 189 LYS A C 1
ATOM 1538 O O . LYS A 1 189 ? 4.281 8.601 -4.346 1.00 93.75 189 LYS A O 1
ATOM 1543 N N . GLU A 1 190 ? 5.066 7.777 -6.278 1.00 94.75 190 GLU A N 1
ATOM 1544 C CA . GLU A 1 190 ? 3.797 7.778 -6.998 1.00 94.75 190 GLU A CA 1
ATOM 1545 C C . GLU A 1 190 ? 2.766 6.824 -6.379 1.00 94.75 190 GLU A C 1
ATOM 1547 O O . GLU A 1 190 ? 1.608 7.226 -6.247 1.00 94.75 190 GLU A O 1
ATOM 1552 N N . ILE A 1 191 ? 3.160 5.623 -5.924 1.00 94.75 191 ILE A N 1
ATOM 1553 C CA . ILE A 1 191 ? 2.244 4.622 -5.332 1.00 94.75 191 ILE A CA 1
ATOM 1554 C C . ILE A 1 191 ? 1.505 5.137 -4.089 1.00 94.75 191 ILE A C 1
ATOM 1556 O O . ILE A 1 191 ? 0.496 4.559 -3.692 1.00 94.75 191 ILE A O 1
ATOM 1560 N N . LYS A 1 192 ? 1.966 6.237 -3.485 1.00 94.69 192 LYS A N 1
ATOM 1561 C CA . LYS A 1 192 ? 1.331 6.911 -2.341 1.00 94.69 192 LYS A CA 1
ATOM 1562 C C . LYS A 1 192 ? 0.339 8.009 -2.743 1.00 94.69 192 LYS A C 1
ATOM 1564 O O . LYS A 1 192 ? -0.269 8.636 -1.878 1.00 94.69 192 LYS A O 1
ATOM 1569 N N . THR A 1 193 ? 0.152 8.255 -4.038 1.00 94.25 193 THR A N 1
ATOM 1570 C CA . THR A 1 193 ? -0.677 9.346 -4.572 1.00 94.25 193 THR A CA 1
ATOM 1571 C C . THR A 1 193 ? -1.899 8.817 -5.307 1.00 94.25 193 THR A C 1
ATOM 1573 O O . THR A 1 193 ? -1.844 7.769 -5.941 1.00 94.25 193 THR A O 1
ATOM 1576 N N . GLU A 1 194 ? -3.008 9.562 -5.299 1.00 92.81 194 GLU A N 1
ATOM 1577 C CA . GLU A 1 194 ? -4.186 9.172 -6.085 1.00 92.81 194 GLU A CA 1
ATOM 1578 C C . GLU A 1 194 ? -3.909 9.164 -7.592 1.00 92.81 194 GLU A C 1
ATOM 1580 O O . GLU A 1 194 ? -4.443 8.313 -8.302 1.00 92.81 194 GLU A O 1
ATOM 1585 N N . ALA A 1 195 ? -3.066 10.087 -8.072 1.00 92.81 195 ALA A N 1
ATOM 1586 C CA . ALA A 1 195 ? -2.732 10.253 -9.487 1.00 92.81 195 ALA A CA 1
ATOM 1587 C C . ALA A 1 195 ? -2.231 8.952 -10.129 1.00 92.81 195 ALA A C 1
ATOM 1589 O O . ALA A 1 195 ? -2.628 8.631 -11.248 1.00 92.81 195 ALA A O 1
ATOM 1590 N N . PHE A 1 196 ? -1.445 8.163 -9.392 1.00 92.31 196 PHE A N 1
ATOM 1591 C CA . PHE A 1 196 ? -0.932 6.874 -9.857 1.00 92.31 196 PHE A CA 1
ATOM 1592 C C . PHE A 1 196 ? -2.041 5.865 -10.189 1.00 92.31 196 PHE A C 1
ATOM 1594 O O . PHE A 1 196 ? -1.901 5.051 -11.099 1.00 92.31 196 PHE A O 1
ATOM 1601 N N . PHE A 1 197 ? -3.184 5.958 -9.507 1.00 91.50 197 PHE A N 1
ATOM 1602 C CA . PHE A 1 197 ? -4.307 5.035 -9.665 1.00 91.50 197 PHE A CA 1
ATOM 1603 C C . PHE A 1 197 ? -5.459 5.612 -10.497 1.00 91.50 197 PHE A C 1
ATOM 1605 O O . PHE A 1 197 ? -6.373 4.869 -10.842 1.00 91.50 197 PHE A O 1
ATOM 1612 N N . GLN A 1 198 ? -5.451 6.907 -10.844 1.00 86.19 198 GLN A N 1
ATOM 1613 C CA . GLN A 1 198 ? -6.604 7.593 -11.456 1.00 86.19 198 GLN A CA 1
ATOM 1614 C C . GLN A 1 198 ? -7.159 6.905 -12.712 1.00 86.19 198 GLN A C 1
ATOM 1616 O O . GLN A 1 198 ? -8.373 6.882 -12.899 1.00 86.19 198 GLN A O 1
ATOM 1621 N N . LYS A 1 199 ? -6.300 6.298 -13.544 1.00 82.38 199 LYS A N 1
ATOM 1622 C CA . LYS A 1 199 ? -6.722 5.563 -14.753 1.00 82.38 199 LYS A CA 1
ATOM 1623 C C . LYS A 1 199 ? -7.517 4.281 -14.442 1.00 82.38 199 LYS A C 1
ATOM 1625 O O . LYS A 1 199 ? -8.224 3.788 -15.311 1.00 82.38 199 LYS A O 1
ATOM 1630 N N . TYR A 1 200 ? -7.407 3.749 -13.227 1.00 78.75 200 TYR A N 1
ATOM 1631 C CA . TYR A 1 200 ? -7.944 2.443 -12.830 1.00 78.75 200 TYR A CA 1
ATOM 1632 C C . TYR A 1 200 ? -8.983 2.503 -11.703 1.00 78.75 200 TYR A C 1
ATOM 1634 O O . TYR A 1 200 ? -9.480 1.468 -11.274 1.00 78.75 200 TYR A O 1
ATOM 1642 N N . LEU A 1 201 ? -9.292 3.700 -11.201 1.00 68.88 201 LEU A N 1
ATOM 1643 C CA . LEU A 1 201 ? -10.288 3.923 -10.147 1.00 68.88 201 LEU A CA 1
ATOM 1644 C C . LEU A 1 201 ? -11.676 4.311 -10.695 1.00 68.88 201 LEU A C 1
ATOM 1646 O O . LEU A 1 201 ? -12.507 4.779 -9.916 1.00 68.88 201 LEU A O 1
ATOM 1650 N N . GLN A 1 202 ? -11.896 4.170 -12.009 1.00 57.78 202 GLN A N 1
ATOM 1651 C CA . GLN A 1 202 ? -13.166 4.454 -12.692 1.00 57.78 202 GLN A CA 1
ATOM 1652 C C . GLN A 1 202 ? -14.073 3.226 -12.735 1.00 57.78 202 GLN A C 1
ATOM 1654 O O . GLN A 1 202 ? -13.549 2.125 -13.016 1.00 57.78 202 GLN A O 1
#

Radius of gyration: 20.56 Å; chains: 1; bounding box: 53×59×50 Å

Foldseek 3Di:
DDDPPPPVPVVPVVVPVPPPPPPVQFFQQFPAQVLLVVLQVQLVVFQWKWFAGLLVPDQDIDIGGADDWDWDADPVNPNNTIFIDGPNHTDTQLRIFGQDPNFTARSCLVSVHDDQLRFRGDADQLLSLVSSLLSCQVVCVVPDPDCPVSLPSLVRSVVVPPCVSVVLVVCVVVVVVVVSVVVSNVSSVLRHDVVVCVVPPD

pLDDT: mean 86.0, std 17.32, range [38.66, 98.56]

Sequence (202 aa):
MKNYLTIAAISLIAILQGMISLSWADQWEWIPQKEAEMAFKQVKKSKSVRLFCLPCGDYDYEEISVSTVALKKTPDNQHERKLLFVNDTGVDLAYTYIKMENKWRNLAIHLGLETESTPLYIPPPPLMYFSHGMINYWEQLRYDDDASNLLADLIKSLELGYERAGIVIKMIESKDYGKVFEVYENVLKEIKTEAFFQKYLQ

Secondary structure (DSSP, 8-state):
----SSSTTTTTSSSTT-----------SSEEHHHHHHHHHHHHH-SEEEE--GGGT-SS-EEEE-S-EEEEE-TT-GGGEEEEEETTEEE-TTTEEEEETTEEEEHHHHTT---SS--SBPPPHHHHHHHHHHHHHHHHHTT-S-TTTTTHHHHHHHHTT-HHHHHHHHHHHTT-HHHHHHHHHHHHHHTTSHHHHGGG--